Protein AF-A0A0S8HE09-F1 (afdb_monomer_lite)

Foldseek 3Di:
DWPAPPPDDDDDDDDDDDDDDDDDDDPDDDDDDDDDDDDPLLVLLVQLLVCQLVVVLVSNVVSLVCCVVSVVVDDPLSVVVSVVSVVLSCLQCPPCNVVLLDQAWDWDWDAFPNDTDIATEGEDPGQKIKDFDDQDPQATDMYIYHHSCLAVAQAQDDDDVSVVLVHGSNLSSSLRVQLSVQLVCLRVPDGSVVLCCCCPVVVQVNLLVSNLSSLVSSCVRHGNSSNLVSLVSLLSLCVVVDPSDSSVNSSLVVLLVVLVVCVVCVLQWVQFDFDPDQDPPPSSSVRSNVRSVRGDSSGGTVSSVVSSVDPDDPPPPDDDDDDDDDDYDDDDDDDDDDDDDDDDDDDD

Radius of gyration: 26.29 Å; chains: 1; bounding box: 75×85×54 Å

Structure (mmCIF, N/CA/C/O backbone):
data_AF-A0A0S8HE09-F1
#
_entry.id   AF-A0A0S8HE09-F1
#
loop_
_atom_site.group_PDB
_atom_site.id
_atom_site.type_symbol
_atom_site.label_atom_id
_atom_site.label_alt_id
_atom_site.label_comp_id
_atom_site.label_asym_id
_atom_site.label_entity_id
_atom_site.label_seq_id
_atom_site.pdbx_PDB_ins_code
_atom_site.Cartn_x
_atom_site.Cartn_y
_atom_site.Cartn_z
_atom_site.occupancy
_atom_site.B_iso_or_equiv
_atom_site.auth_seq_id
_atom_site.auth_comp_id
_atom_site.auth_asym_id
_atom_site.auth_atom_id
_atom_site.pdbx_PDB_model_num
ATOM 1 N N . MET A 1 1 ? 21.938 -1.066 -13.310 1.00 32.66 1 MET A N 1
ATOM 2 C CA . MET A 1 1 ? 21.090 0.079 -13.700 1.00 32.66 1 MET A CA 1
ATOM 3 C C . MET A 1 1 ? 20.092 0.286 -12.570 1.00 32.66 1 MET A C 1
ATOM 5 O O . MET A 1 1 ? 19.447 -0.683 -12.194 1.00 32.66 1 MET A O 1
ATOM 9 N N . LEU A 1 2 ? 20.100 1.459 -11.933 1.00 27.12 2 LEU A N 1
ATOM 10 C CA . LEU A 1 2 ? 19.349 1.756 -10.706 1.00 27.12 2 LEU A CA 1
ATOM 11 C C . LEU A 1 2 ? 18.002 2.380 -11.089 1.00 27.12 2 LEU A C 1
ATOM 13 O O . LEU A 1 2 ? 17.994 3.460 -11.676 1.00 27.12 2 LEU A O 1
ATOM 17 N N . VAL A 1 3 ? 16.886 1.721 -10.774 1.00 31.77 3 VAL A N 1
ATOM 18 C CA . VAL A 1 3 ? 15.565 2.367 -10.799 1.00 31.77 3 VAL A CA 1
ATOM 19 C C . VAL A 1 3 ? 15.441 3.098 -9.466 1.00 31.77 3 VAL A C 1
ATOM 21 O O . VAL A 1 3 ? 15.305 2.474 -8.418 1.00 31.77 3 VAL A O 1
ATOM 24 N N . SER A 1 4 ? 15.641 4.413 -9.492 1.00 31.39 4 SER A N 1
ATOM 25 C CA . SER A 1 4 ? 15.519 5.273 -8.317 1.00 31.39 4 SER A CA 1
ATOM 26 C C . SER A 1 4 ? 14.162 5.957 -8.372 1.00 31.39 4 SER A C 1
ATOM 28 O O . SER A 1 4 ? 13.881 6.646 -9.350 1.00 31.39 4 SER A O 1
ATOM 30 N N . LEU A 1 5 ? 13.354 5.818 -7.316 1.00 36.88 5 LEU A N 1
ATOM 31 C CA . LEU A 1 5 ? 12.128 6.598 -7.135 1.00 36.88 5 LEU A CA 1
ATOM 32 C C . LEU A 1 5 ? 12.483 8.099 -7.120 1.00 36.88 5 LEU A C 1
ATOM 34 O O . LEU A 1 5 ? 12.910 8.648 -6.100 1.00 36.88 5 LEU A O 1
ATOM 38 N N . CYS A 1 6 ? 12.339 8.779 -8.256 1.00 29.58 6 CYS A N 1
ATOM 39 C CA . CYS A 1 6 ? 12.429 10.232 -8.338 1.00 29.58 6 CYS A CA 1
ATOM 40 C C . CYS A 1 6 ? 11.061 10.826 -7.991 1.00 29.58 6 CYS A C 1
ATOM 42 O O . CYS A 1 6 ? 10.284 11.179 -8.873 1.00 29.58 6 CYS A O 1
ATOM 44 N N . ILE A 1 7 ? 10.761 10.947 -6.695 1.00 36.91 7 ILE A N 1
ATOM 45 C CA . ILE A 1 7 ? 9.622 11.753 -6.237 1.00 36.91 7 ILE A CA 1
ATOM 46 C C . ILE A 1 7 ? 10.002 13.225 -6.443 1.00 36.91 7 ILE A C 1
ATOM 48 O O . ILE A 1 7 ? 10.687 13.822 -5.613 1.00 36.91 7 ILE A O 1
ATOM 52 N N . ALA A 1 8 ? 9.618 13.798 -7.584 1.00 30.34 8 ALA A N 1
ATOM 53 C CA . ALA A 1 8 ? 9.721 15.234 -7.815 1.00 30.34 8 ALA A CA 1
ATOM 54 C C . ALA A 1 8 ? 8.779 15.981 -6.853 1.00 30.34 8 ALA A C 1
ATOM 56 O O . ALA A 1 8 ? 7.675 15.519 -6.563 1.00 30.34 8 ALA A O 1
ATOM 57 N N . ALA A 1 9 ? 9.232 17.125 -6.337 1.00 30.92 9 ALA A N 1
ATOM 58 C CA . ALA A 1 9 ? 8.443 17.989 -5.466 1.00 30.92 9 ALA A CA 1
ATOM 59 C C . ALA A 1 9 ? 7.108 18.370 -6.138 1.00 30.92 9 ALA A C 1
ATOM 61 O O . ALA A 1 9 ? 7.091 18.822 -7.282 1.00 30.92 9 ALA A O 1
ATOM 62 N N . LEU A 1 10 ? 6.002 18.162 -5.420 1.00 34.00 10 LEU A N 1
ATOM 63 C CA . LEU A 1 10 ? 4.636 18.396 -5.897 1.00 34.00 10 LEU A CA 1
ATOM 64 C C . LEU A 1 10 ? 4.390 19.894 -6.178 1.00 34.00 10 LEU A C 1
ATOM 66 O O . LEU A 1 10 ? 4.703 20.715 -5.309 1.00 34.00 10 LEU A O 1
ATOM 70 N N . PRO A 1 11 ? 3.799 20.276 -7.327 1.00 32.31 11 PRO A N 1
ATOM 71 C CA . PRO A 1 11 ? 3.354 21.645 -7.560 1.00 32.31 11 PRO A CA 1
ATOM 72 C C . PRO A 1 11 ? 2.132 22.000 -6.697 1.00 32.31 11 PRO A C 1
ATOM 74 O O . PRO A 1 11 ? 1.256 21.181 -6.421 1.00 32.31 11 PRO A O 1
ATOM 77 N N . ILE A 1 12 ? 2.094 23.260 -6.263 1.00 33.16 12 ILE A N 1
ATOM 78 C CA . ILE A 1 12 ? 1.035 23.867 -5.452 1.00 33.16 12 ILE A CA 1
ATOM 79 C C . ILE A 1 12 ? -0.185 24.108 -6.348 1.00 33.16 12 ILE A C 1
ATOM 81 O O . ILE A 1 12 ? -0.096 24.893 -7.290 1.00 33.16 12 ILE A O 1
ATOM 85 N N . TRP A 1 13 ? -1.321 23.472 -6.051 1.00 35.78 13 TRP A N 1
ATOM 86 C CA . TRP A 1 13 ? -2.586 23.772 -6.725 1.00 35.78 13 TRP A CA 1
ATOM 87 C C . TRP A 1 13 ? -3.404 24.830 -5.987 1.00 35.78 13 TRP A C 1
ATOM 89 O O . TRP A 1 13 ? -3.470 24.862 -4.756 1.00 35.78 13 TRP A O 1
ATOM 99 N N . GLY A 1 14 ? -3.972 25.714 -6.809 1.00 33.38 14 GLY A N 1
ATOM 100 C CA . GLY A 1 14 ? -4.661 26.943 -6.461 1.00 33.38 14 GLY A CA 1
ATOM 101 C C . GLY A 1 14 ? -6.110 26.787 -6.001 1.00 33.38 14 GLY A C 1
ATOM 102 O O . GLY A 1 14 ? -6.659 25.702 -5.843 1.00 33.38 14 GLY A O 1
ATOM 103 N N . GLN A 1 15 ? -6.669 27.963 -5.745 1.00 33.25 15 GLN A N 1
ATOM 104 C CA . GLN A 1 15 ? -7.871 28.288 -4.989 1.00 33.25 15 GLN A CA 1
ATOM 105 C C . GLN A 1 15 ? -9.160 27.638 -5.513 1.00 33.25 15 GLN A C 1
ATOM 107 O O . GLN A 1 15 ? -9.477 27.701 -6.699 1.00 33.25 15 GLN A O 1
ATOM 112 N N . THR A 1 16 ? -9.958 27.107 -4.588 1.00 33.50 16 THR A N 1
ATOM 113 C CA . THR A 1 16 ? -11.381 26.805 -4.782 1.00 33.50 16 THR A CA 1
ATOM 114 C C . THR A 1 16 ? -12.167 28.106 -5.001 1.00 33.50 16 THR A C 1
ATOM 116 O O . THR A 1 16 ? -11.957 29.060 -4.245 1.00 33.50 16 THR A O 1
ATOM 119 N N . PRO A 1 17 ? -13.107 28.182 -5.961 1.00 37.06 17 PRO A N 1
ATOM 120 C CA . PRO A 1 17 ? -13.998 29.330 -6.066 1.00 37.06 17 PRO A CA 1
ATOM 121 C C . PRO A 1 17 ? -14.986 29.338 -4.893 1.00 37.06 17 PRO A C 1
ATOM 123 O O . PRO A 1 17 ? -15.660 28.347 -4.606 1.00 37.06 17 PRO A O 1
ATOM 126 N N . ALA A 1 18 ? -15.068 30.478 -4.208 1.00 35.09 18 ALA A N 1
ATOM 127 C CA . ALA A 1 18 ? -16.066 30.735 -3.182 1.00 35.09 18 ALA A CA 1
ATOM 128 C C . ALA A 1 18 ? -17.445 30.929 -3.836 1.00 35.09 18 ALA A C 1
ATOM 130 O O . ALA A 1 18 ? -17.667 31.890 -4.569 1.00 35.09 18 ALA A O 1
ATOM 131 N N . SER A 1 19 ? -18.379 30.022 -3.551 1.00 36.12 19 SER A N 1
ATOM 132 C CA . SER A 1 19 ? -19.796 30.189 -3.878 1.00 36.12 19 SER A CA 1
ATOM 133 C C . SER A 1 19 ? -20.459 31.074 -2.819 1.00 36.12 19 SER A C 1
ATOM 135 O O . SER A 1 19 ? -20.729 30.622 -1.706 1.00 36.12 19 SER A O 1
ATOM 137 N N . ALA A 1 20 ? -20.730 32.335 -3.162 1.00 39.44 20 ALA A N 1
ATOM 138 C CA . ALA A 1 20 ? -21.546 33.240 -2.358 1.00 39.44 20 ALA A CA 1
ATOM 139 C C . ALA A 1 20 ? -23.038 32.930 -2.576 1.00 39.44 20 ALA A C 1
ATOM 141 O O . ALA A 1 20 ? -23.634 33.361 -3.559 1.00 39.44 20 ALA A O 1
ATOM 142 N N . GLY A 1 21 ? -23.632 32.161 -1.662 1.00 38.16 21 GLY A N 1
ATOM 143 C CA . GLY A 1 21 ? -25.077 31.937 -1.594 1.00 38.16 21 GLY A CA 1
ATOM 144 C C . GLY A 1 21 ? -25.715 32.805 -0.510 1.00 38.16 21 GLY A C 1
ATOM 145 O O . GLY A 1 21 ? -25.463 32.609 0.677 1.00 38.16 21 GLY A O 1
ATOM 146 N N . THR A 1 22 ? -26.547 33.761 -0.912 1.00 45.69 22 THR A N 1
ATOM 147 C CA . THR A 1 22 ? -27.419 34.566 -0.046 1.00 45.69 22 THR A CA 1
ATOM 148 C C . THR A 1 22 ? -28.633 33.738 0.391 1.00 45.69 22 THR A C 1
ATOM 150 O O . THR A 1 22 ? -29.599 33.586 -0.352 1.00 45.69 22 THR A O 1
ATOM 153 N N . GLY A 1 23 ? -28.582 33.177 1.603 1.00 40.75 23 GLY A N 1
ATOM 154 C CA . GLY A 1 23 ? -29.680 32.416 2.211 1.00 40.75 23 GLY A CA 1
ATOM 155 C C . GLY A 1 23 ? -30.594 33.274 3.094 1.00 40.75 23 GLY A C 1
ATOM 156 O O . GLY A 1 23 ? -30.119 34.001 3.965 1.00 40.75 23 GLY A O 1
ATOM 157 N N . GLN A 1 24 ? -31.906 33.165 2.865 1.00 40.97 24 GLN A N 1
ATOM 158 C CA . GLN A 1 24 ? -32.995 33.709 3.690 1.00 40.97 24 GLN A CA 1
ATOM 159 C C . GLN A 1 24 ? -32.970 33.188 5.146 1.00 40.97 24 GLN A C 1
ATOM 161 O O . GLN A 1 24 ? -32.474 32.088 5.396 1.00 40.97 24 GLN A O 1
ATOM 166 N N . PRO A 1 25 ? -33.560 33.926 6.109 1.00 47.38 25 PRO A N 1
ATOM 167 C CA . PRO A 1 25 ? -33.649 33.491 7.500 1.00 47.38 25 PRO A CA 1
ATOM 168 C C . PRO A 1 25 ? -34.614 32.304 7.642 1.00 47.38 25 PRO A C 1
ATOM 170 O O . PRO A 1 25 ? -35.821 32.430 7.439 1.00 47.38 25 PRO A O 1
ATOM 173 N N . VAL A 1 26 ? -34.065 31.142 7.999 1.00 50.88 26 VAL A N 1
ATOM 174 C CA . VAL A 1 26 ? -34.818 29.924 8.324 1.00 50.88 26 VAL A CA 1
ATOM 175 C C . VAL A 1 26 ? -35.374 30.053 9.746 1.00 50.88 26 VAL A C 1
ATOM 177 O O . VAL A 1 26 ? -34.651 30.424 10.671 1.00 50.88 26 VAL A O 1
ATOM 180 N N . GLY A 1 27 ? -36.672 29.776 9.901 1.00 52.69 27 GLY A N 1
ATOM 181 C CA . GLY A 1 27 ? -37.392 29.816 11.174 1.00 52.69 27 GLY A CA 1
ATOM 182 C C . GLY A 1 27 ? -36.783 28.919 12.257 1.00 52.69 27 GLY A C 1
ATOM 183 O O . GLY A 1 27 ? -36.060 27.968 11.968 1.00 52.69 27 GLY A O 1
ATOM 184 N N . ALA A 1 28 ? -37.084 29.256 13.513 1.00 48.72 28 ALA A N 1
ATOM 185 C CA . ALA A 1 28 ? -36.535 28.644 14.720 1.00 48.72 28 ALA A CA 1
ATOM 186 C C . ALA A 1 28 ? -36.557 27.104 14.668 1.00 48.72 28 ALA A C 1
ATOM 188 O O . ALA A 1 28 ? -37.611 26.475 14.760 1.00 48.72 28 ALA A O 1
ATOM 189 N N . ALA A 1 29 ? -35.370 26.513 14.527 1.00 54.56 29 ALA A N 1
ATOM 190 C CA . ALA A 1 29 ? -35.175 25.075 14.529 1.00 54.56 29 ALA A CA 1
ATOM 191 C C . ALA A 1 29 ? -35.474 24.506 15.921 1.00 54.56 29 ALA A C 1
ATOM 193 O O . ALA A 1 29 ? -34.865 24.899 16.919 1.00 54.56 29 ALA A O 1
ATOM 194 N N . THR A 1 30 ? -36.408 23.560 15.981 1.00 51.25 30 THR A N 1
ATOM 195 C CA . THR A 1 30 ? -36.634 22.706 17.146 1.00 51.25 30 THR A CA 1
ATOM 196 C C . THR A 1 30 ? -35.321 22.010 17.502 1.00 51.25 30 THR A C 1
ATOM 198 O O . THR A 1 30 ? -34.703 21.382 16.642 1.00 51.25 30 THR A O 1
ATOM 201 N N . GLN A 1 31 ? -34.875 22.146 18.754 1.00 53.12 31 GLN A N 1
ATOM 202 C CA . GLN A 1 31 ? -33.658 21.498 19.239 1.00 53.12 31 GLN A CA 1
ATOM 203 C C . GLN A 1 31 ? -33.766 19.981 19.001 1.00 53.12 31 GLN A C 1
ATOM 205 O O . GLN A 1 31 ? -34.708 19.364 19.506 1.00 53.12 31 GLN A O 1
ATOM 210 N N . PRO A 1 32 ? -32.853 19.368 18.226 1.00 58.28 32 PRO A N 1
ATOM 211 C CA . PRO A 1 32 ? -32.880 17.930 18.016 1.00 58.28 32 PRO A CA 1
ATOM 212 C C . PRO A 1 32 ? -32.667 17.219 19.355 1.00 58.28 32 PRO A C 1
ATOM 214 O O . PRO A 1 32 ? -31.796 17.601 20.140 1.00 58.28 32 PRO A O 1
ATOM 217 N N . ALA A 1 33 ? -33.480 16.194 19.614 1.00 66.94 33 ALA A N 1
ATOM 218 C CA . ALA A 1 33 ? -33.337 15.337 20.784 1.00 66.94 33 ALA A CA 1
ATOM 219 C C . ALA A 1 33 ? -31.903 14.787 20.863 1.00 66.94 33 ALA A C 1
ATOM 221 O O . ALA A 1 33 ? -31.323 14.388 19.850 1.00 66.94 33 ALA A O 1
ATOM 222 N N . SER A 1 34 ? -31.326 14.781 22.065 1.00 70.19 34 SER A N 1
ATOM 223 C CA . SER A 1 34 ? -29.980 14.266 22.305 1.00 70.19 34 SER A CA 1
ATOM 224 C C . SER A 1 34 ? -29.877 12.810 21.851 1.00 70.19 34 SER A C 1
ATOM 226 O O . SER A 1 34 ? -30.672 11.960 22.252 1.00 70.19 34 SER A O 1
ATOM 228 N N . ALA A 1 35 ? -28.890 12.519 21.001 1.00 70.06 35 ALA A N 1
ATOM 229 C CA . ALA A 1 35 ? -28.638 11.160 20.543 1.00 70.06 35 ALA A CA 1
ATOM 230 C C . ALA A 1 35 ? -28.369 10.231 21.748 1.00 70.06 35 ALA A C 1
ATOM 232 O O . ALA A 1 35 ? -27.690 10.644 22.695 1.00 70.06 35 ALA A O 1
ATOM 233 N N . PRO A 1 36 ? -28.883 8.987 21.735 1.00 76.38 36 PRO A N 1
ATOM 234 C CA . PRO A 1 36 ? -28.653 8.040 22.817 1.00 76.38 36 PRO A CA 1
ATOM 235 C C . PRO A 1 36 ? -27.156 7.766 22.997 1.00 76.38 36 PRO A C 1
ATOM 237 O O . PRO A 1 36 ? -26.401 7.664 22.026 1.00 76.38 36 PRO A O 1
ATOM 240 N N . ALA A 1 37 ? -26.724 7.640 24.253 1.00 82.25 37 ALA A N 1
ATOM 241 C CA . ALA A 1 37 ? -25.334 7.353 24.581 1.00 82.25 37 ALA A CA 1
ATOM 242 C C . ALA A 1 37 ? -24.908 5.984 24.022 1.00 82.25 37 ALA A C 1
ATOM 244 O O . ALA A 1 37 ? -25.625 4.992 24.160 1.00 82.25 37 ALA A O 1
ATOM 245 N N . LEU A 1 38 ? -23.721 5.927 23.411 1.00 86.19 38 LEU A N 1
ATOM 246 C CA . LEU A 1 38 ? -23.150 4.678 22.907 1.00 86.19 38 LEU A CA 1
ATOM 247 C C . LEU A 1 38 ? -22.815 3.732 24.063 1.00 86.19 38 LEU A C 1
ATOM 249 O O . LEU A 1 38 ? -22.182 4.139 25.040 1.00 86.19 38 LEU A O 1
ATOM 253 N N . THR A 1 39 ? -23.156 2.456 23.900 1.00 90.75 39 THR A N 1
ATOM 254 C CA . THR A 1 39 ? -22.739 1.377 24.806 1.00 90.75 39 THR A CA 1
ATOM 255 C C . THR A 1 39 ? -21.215 1.228 24.829 1.00 90.75 39 THR A C 1
ATOM 257 O O . THR A 1 39 ? -20.522 1.584 23.873 1.00 90.75 39 THR A O 1
ATOM 260 N N . GLU A 1 40 ? -20.670 0.643 25.898 1.00 93.31 40 GLU A N 1
ATOM 261 C CA . GLU A 1 40 ? -19.230 0.375 26.015 1.00 93.31 40 GLU A CA 1
ATOM 262 C C . GLU A 1 40 ? -18.694 -0.454 24.832 1.00 93.31 40 GLU A C 1
ATOM 264 O O . GLU A 1 40 ? -17.649 -0.133 24.263 1.00 93.31 40 GLU A O 1
ATOM 269 N N . ALA A 1 41 ? -19.443 -1.474 24.401 1.00 91.75 41 ALA A N 1
ATOM 270 C CA . ALA A 1 41 ? -19.078 -2.317 23.266 1.00 91.75 41 ALA A CA 1
ATOM 271 C C . ALA A 1 41 ? -19.025 -1.533 21.942 1.00 91.75 41 ALA A C 1
ATOM 273 O O . ALA A 1 41 ? -18.081 -1.708 21.170 1.00 91.75 41 ALA A O 1
ATOM 274 N N . GLN A 1 42 ? -19.982 -0.626 21.702 1.00 88.94 42 GLN A N 1
ATOM 275 C CA . GLN A 1 42 ? -19.971 0.269 20.536 1.00 88.94 42 GLN A CA 1
ATOM 276 C C . GLN A 1 42 ? -18.773 1.224 20.567 1.00 88.94 42 GLN A C 1
ATOM 278 O O . GLN A 1 42 ? -18.108 1.421 19.551 1.00 88.94 42 GLN A O 1
ATOM 283 N N . GLN A 1 43 ? -18.455 1.791 21.732 1.00 90.88 43 GLN A N 1
ATOM 284 C CA . GLN A 1 43 ? -17.294 2.669 21.876 1.00 90.88 43 GLN A CA 1
ATOM 285 C C . GLN A 1 43 ? -15.981 1.919 21.617 1.00 90.88 43 GLN A C 1
ATOM 287 O O . GLN A 1 43 ? -15.100 2.444 20.935 1.00 90.88 43 GLN A O 1
ATOM 292 N N . TYR A 1 44 ? -15.847 0.696 22.136 1.00 94.56 44 TYR A N 1
ATOM 293 C CA . TYR A 1 44 ? -14.675 -0.151 21.921 1.00 94.56 44 TYR A CA 1
ATOM 294 C C . TYR A 1 44 ? -14.521 -0.563 20.445 1.00 94.56 44 TYR A C 1
ATOM 296 O O . TYR A 1 44 ? -13.427 -0.439 19.888 1.00 94.56 44 TYR A O 1
ATOM 304 N N . HIS A 1 45 ? -15.606 -0.986 19.785 1.00 93.25 45 HIS A N 1
ATOM 305 C CA . HIS A 1 45 ? -15.606 -1.286 18.346 1.00 93.25 45 HIS A CA 1
ATOM 306 C C . HIS A 1 45 ? -15.164 -0.063 17.527 1.00 93.25 45 HIS A C 1
ATOM 308 O O . HIS A 1 45 ? -14.210 -0.162 16.754 1.00 93.25 45 HIS A O 1
ATOM 314 N N . GLY A 1 46 ? -15.736 1.116 17.797 1.00 90.00 46 GLY A N 1
ATOM 315 C CA . GLY A 1 46 ? -15.350 2.360 17.128 1.00 90.00 46 GLY A CA 1
ATOM 316 C C . GLY A 1 46 ? -13.890 2.768 17.369 1.00 90.00 46 GLY A C 1
ATOM 317 O O . GLY A 1 46 ? -13.252 3.325 16.476 1.00 90.00 46 GLY A O 1
ATOM 318 N N . LYS A 1 47 ? -13.317 2.473 18.547 1.00 94.06 47 LYS A N 1
ATOM 319 C CA . LYS A 1 47 ? -11.876 2.663 18.808 1.00 94.06 47 LYS A CA 1
ATOM 320 C C . LYS A 1 47 ? -11.022 1.749 17.927 1.00 94.06 47 LYS A C 1
ATOM 322 O O . LYS A 1 47 ? -10.077 2.237 17.315 1.00 94.06 47 LYS A O 1
ATOM 327 N N . CYS A 1 48 ? -11.376 0.467 17.809 1.00 94.50 48 CYS A N 1
ATOM 328 C CA . CYS A 1 48 ? -10.656 -0.478 16.949 1.00 94.50 48 CYS A CA 1
ATOM 329 C C . CYS A 1 48 ? -10.691 -0.048 15.478 1.00 94.50 48 CYS A C 1
ATOM 331 O O . CYS A 1 48 ? -9.648 -0.008 14.827 1.00 94.50 48 CYS A O 1
ATOM 333 N N . ALA A 1 49 ? -11.874 0.311 14.971 1.00 91.44 49 ALA A N 1
ATOM 334 C CA . ALA A 1 49 ? -12.048 0.755 13.591 1.00 91.44 49 ALA A CA 1
ATOM 335 C C . ALA A 1 49 ? -11.213 2.011 13.293 1.00 91.44 49 ALA A C 1
ATOM 337 O O . ALA A 1 49 ? -10.456 2.029 12.323 1.00 91.44 49 ALA A O 1
ATOM 338 N N . ARG A 1 50 ? -11.263 3.028 14.168 1.00 90.75 50 ARG A N 1
ATOM 339 C CA . ARG A 1 50 ? -10.438 4.240 14.020 1.00 90.75 50 ARG A CA 1
ATOM 340 C C . ARG A 1 50 ? -8.944 3.938 14.071 1.00 90.75 50 ARG A C 1
ATOM 342 O O . ARG A 1 50 ? -8.217 4.391 13.196 1.00 90.75 50 ARG A O 1
ATOM 349 N N . ALA A 1 51 ? -8.481 3.149 15.042 1.00 93.31 51 ALA A N 1
ATOM 350 C CA . ALA A 1 51 ? -7.068 2.784 15.141 1.00 93.31 51 ALA A CA 1
ATOM 351 C C . ALA A 1 51 ? -6.573 2.061 13.875 1.00 93.31 51 ALA A C 1
ATOM 353 O O . ALA A 1 51 ? -5.467 2.325 13.407 1.00 93.31 51 ALA A O 1
ATOM 354 N N . PHE A 1 52 ? -7.405 1.199 13.283 1.00 92.44 52 PHE A N 1
ATOM 355 C CA . PHE A 1 52 ? -7.106 0.526 12.022 1.00 92.44 52 PHE A CA 1
ATOM 356 C C . PHE A 1 52 ? -7.062 1.486 10.820 1.00 92.44 52 PHE A C 1
ATOM 358 O O . PHE A 1 52 ? -6.093 1.465 10.060 1.00 92.44 52 PHE A O 1
ATOM 365 N N . LEU A 1 53 ? -8.064 2.358 10.663 1.00 89.38 53 LEU A N 1
ATOM 366 C CA . LEU A 1 53 ? -8.127 3.332 9.564 1.00 89.38 53 LEU A CA 1
ATOM 367 C C . LEU A 1 53 ? -7.021 4.398 9.643 1.00 89.38 53 LEU A C 1
ATOM 369 O O . LEU A 1 53 ? -6.535 4.853 8.604 1.00 89.38 53 LEU A O 1
ATOM 373 N N . ASP A 1 54 ? -6.597 4.757 10.857 1.00 89.56 54 ASP A N 1
ATOM 374 C CA . ASP A 1 54 ? -5.531 5.728 11.121 1.00 89.56 54 ASP A CA 1
ATOM 375 C C . ASP A 1 54 ? -4.118 5.124 11.069 1.00 89.56 54 ASP A C 1
ATOM 377 O O . ASP A 1 54 ? -3.137 5.868 11.147 1.00 89.56 54 ASP A O 1
ATOM 381 N N . GLY A 1 55 ? -3.996 3.796 10.966 1.00 90.69 55 GLY A N 1
ATOM 382 C CA . GLY A 1 55 ? -2.708 3.098 10.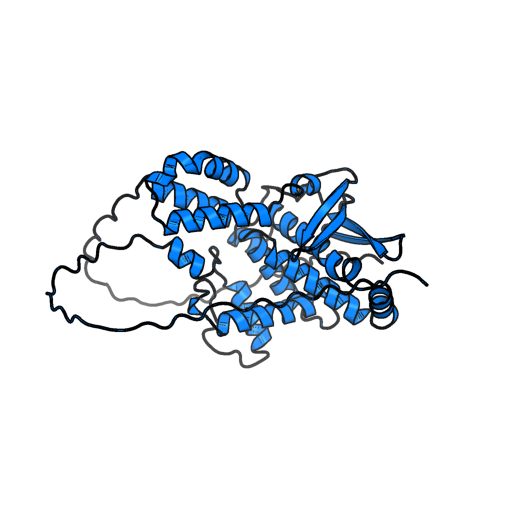994 1.00 90.69 55 GLY A CA 1
ATOM 383 C C . GLY A 1 55 ? -2.017 3.112 12.365 1.00 90.69 55 GLY A C 1
ATOM 384 O O . GLY A 1 55 ? -0.790 3.053 12.449 1.00 90.69 55 GLY A O 1
ATOM 385 N N . LYS A 1 56 ? -2.774 3.196 13.465 1.00 93.12 56 LYS A N 1
ATOM 386 C CA . LYS A 1 56 ? -2.252 3.171 14.843 1.00 93.12 56 LYS A CA 1
ATOM 387 C C . LYS A 1 56 ? -2.023 1.731 15.308 1.00 93.12 56 LYS A C 1
ATOM 389 O O . LYS A 1 56 ? -2.733 1.212 16.164 1.00 93.12 56 LYS A O 1
ATOM 394 N N . TRP A 1 57 ? -1.024 1.066 14.729 1.00 93.44 57 TRP A N 1
ATOM 395 C CA . TRP A 1 57 ? -0.814 -0.384 14.880 1.00 93.44 57 TRP A CA 1
ATOM 396 C C . TRP A 1 57 ? -0.602 -0.859 16.313 1.00 93.44 57 TRP A C 1
ATOM 398 O O . TRP A 1 57 ? -1.087 -1.928 16.674 1.00 93.44 57 TRP A O 1
ATOM 408 N N . GLN A 1 58 ? 0.115 -0.082 17.127 1.00 93.38 58 GLN A N 1
ATOM 409 C CA . GLN A 1 58 ? 0.354 -0.444 18.523 1.00 93.38 58 GLN A CA 1
ATOM 410 C C . GLN A 1 58 ? -0.943 -0.391 19.342 1.00 93.38 58 GLN A C 1
ATOM 412 O O . GLN A 1 58 ? -1.283 -1.370 20.002 1.00 93.38 58 GLN A O 1
ATOM 417 N N . GLU A 1 59 ? -1.693 0.709 19.227 1.00 96.06 59 GLU A N 1
ATOM 418 C CA . GLU A 1 59 ? -3.006 0.869 19.864 1.00 96.06 59 GLU A CA 1
ATOM 419 C C . GLU A 1 59 ? -3.974 -0.225 19.395 1.00 96.06 59 GLU A C 1
ATOM 421 O O . GLU A 1 59 ? -4.627 -0.872 20.208 1.00 96.06 59 GLU A O 1
ATOM 426 N N . LEU A 1 60 ? -4.020 -0.501 18.088 1.00 96.19 60 LEU A N 1
ATOM 427 C CA . LEU A 1 60 ? -4.867 -1.555 17.537 1.00 96.19 60 LEU A CA 1
ATOM 428 C C . LEU A 1 60 ? -4.508 -2.936 18.102 1.00 96.19 60 LEU A C 1
ATOM 430 O O . LEU A 1 60 ? -5.401 -3.704 18.451 1.00 96.19 60 LEU A O 1
ATOM 434 N N . ALA A 1 61 ? -3.219 -3.266 18.208 1.00 95.56 61 ALA A N 1
ATOM 435 C CA . ALA A 1 61 ? -2.775 -4.542 18.765 1.00 95.56 61 ALA A CA 1
ATOM 436 C C . ALA A 1 61 ? -3.134 -4.683 20.255 1.00 95.56 61 ALA A C 1
ATOM 438 O O . ALA A 1 61 ? -3.485 -5.773 20.707 1.00 95.56 61 ALA A O 1
ATOM 439 N N . GLU A 1 62 ? -3.062 -3.597 21.026 1.00 96.75 62 GLU A N 1
ATOM 440 C CA . GLU A 1 62 ? -3.536 -3.548 22.412 1.00 96.75 62 GLU A CA 1
ATOM 441 C C . GLU A 1 62 ? -5.044 -3.769 22.491 1.00 96.75 62 GLU A C 1
ATOM 443 O O . GLU A 1 62 ? -5.477 -4.704 23.165 1.00 96.75 62 GLU A O 1
ATOM 448 N N . LEU A 1 63 ? -5.822 -3.009 21.716 1.00 97.06 63 LEU A N 1
ATOM 449 C CA . LEU A 1 63 ? -7.271 -3.155 21.651 1.00 97.06 63 LEU A CA 1
ATOM 450 C C . LEU A 1 63 ? -7.658 -4.593 21.298 1.00 97.06 63 LEU A C 1
ATOM 452 O O . LEU A 1 63 ? -8.386 -5.223 22.058 1.00 97.06 63 LEU A O 1
ATOM 456 N N . LEU A 1 64 ? -7.131 -5.161 20.208 1.00 96.00 64 LEU A N 1
ATOM 457 C CA . LEU A 1 64 ? -7.503 -6.499 19.732 1.00 96.00 64 LEU A CA 1
ATOM 458 C C . LEU A 1 64 ? -7.197 -7.628 20.732 1.00 96.00 64 LEU A C 1
ATOM 460 O O . LEU A 1 64 ? -7.877 -8.658 20.689 1.00 96.00 64 LEU A O 1
ATOM 464 N N . ARG A 1 65 ? -6.228 -7.456 21.644 1.00 95.94 65 ARG A N 1
ATOM 465 C CA . ARG A 1 65 ? -5.977 -8.417 22.736 1.00 95.94 65 ARG A CA 1
ATOM 466 C C . ARG A 1 65 ? -7.116 -8.446 23.756 1.00 95.94 65 ARG A C 1
ATOM 468 O O . ARG A 1 65 ? -7.462 -9.521 24.239 1.00 95.94 65 ARG A O 1
ATOM 475 N N . ASP A 1 66 ? -7.750 -7.305 24.006 1.00 94.69 66 ASP A N 1
ATOM 476 C CA . ASP A 1 66 ? -8.848 -7.164 24.969 1.00 94.69 66 ASP A CA 1
ATOM 477 C C . ASP A 1 66 ? -10.235 -7.493 24.388 1.00 94.69 66 ASP A C 1
ATOM 479 O O . ASP A 1 66 ? -11.235 -7.470 25.110 1.00 94.69 66 ASP A O 1
ATOM 483 N N . ARG A 1 67 ? -10.323 -7.887 23.107 1.00 93.19 67 ARG A N 1
ATOM 484 C CA . ARG A 1 67 ? -11.603 -8.110 22.399 1.00 93.19 67 ARG A CA 1
ATOM 485 C C . ARG A 1 67 ? -12.568 -9.053 23.116 1.00 93.19 67 ARG A C 1
ATOM 487 O O . ARG A 1 67 ? -13.779 -8.872 23.036 1.00 93.19 67 ARG A O 1
ATOM 494 N N . GLY A 1 68 ? -12.041 -10.053 23.827 1.00 92.50 68 GLY A N 1
ATOM 495 C CA . GLY A 1 68 ? -12.848 -11.042 24.544 1.00 92.50 68 GLY A CA 1
ATOM 496 C C . GLY A 1 68 ? -13.704 -10.429 25.654 1.00 92.50 68 GLY A C 1
ATOM 497 O O . GLY A 1 68 ? -14.808 -10.909 25.891 1.00 92.50 68 GLY A O 1
ATOM 498 N N . ARG A 1 69 ? -13.240 -9.338 26.280 1.00 94.50 69 ARG A N 1
ATOM 499 C CA . ARG A 1 69 ? -13.959 -8.644 27.362 1.00 94.50 69 ARG A CA 1
ATOM 500 C C . ARG A 1 69 ? -15.204 -7.916 26.864 1.00 94.50 69 ARG A C 1
ATOM 502 O O . ARG A 1 69 ? -16.187 -7.826 27.586 1.00 94.50 69 ARG A O 1
ATOM 509 N N . HIS A 1 70 ? -15.176 -7.446 25.619 1.00 94.69 70 HIS A N 1
ATOM 510 C CA . HIS A 1 70 ? -16.259 -6.656 25.030 1.00 94.69 70 HIS A CA 1
ATOM 511 C C . HIS A 1 70 ? -17.170 -7.478 24.104 1.00 94.69 70 HIS A C 1
ATOM 513 O O . HIS A 1 70 ? -18.249 -7.017 23.738 1.00 94.69 70 HIS A O 1
ATOM 519 N N . ALA A 1 71 ? -16.778 -8.709 23.748 1.00 92.19 71 ALA A N 1
ATOM 520 C CA . ALA A 1 71 ? -17.475 -9.540 22.764 1.00 92.19 71 ALA A CA 1
ATOM 521 C C . ALA A 1 71 ? -18.938 -9.859 23.123 1.00 92.19 71 ALA A C 1
ATOM 523 O O . ALA A 1 71 ? -19.756 -10.026 22.219 1.00 92.19 71 ALA A O 1
ATOM 524 N N . GLY A 1 72 ? -19.272 -9.945 24.417 1.00 92.62 72 GLY A N 1
ATOM 525 C CA . GLY A 1 72 ? -20.636 -10.225 24.881 1.00 92.62 72 GLY A CA 1
ATOM 526 C C . GLY A 1 72 ? -21.628 -9.084 24.627 1.00 92.62 72 GLY A C 1
ATOM 527 O O . GLY A 1 72 ? -22.815 -9.347 24.469 1.00 92.62 72 GLY A O 1
ATOM 528 N N . GLY A 1 73 ? -21.146 -7.839 24.547 1.00 93.06 73 GLY A N 1
ATOM 529 C CA . GLY A 1 73 ? -21.972 -6.653 24.289 1.00 93.06 73 GLY A CA 1
ATOM 530 C C . GLY A 1 73 ? -22.030 -6.230 22.818 1.00 93.06 73 GLY A C 1
ATOM 531 O O . GLY A 1 73 ? -22.646 -5.216 22.508 1.00 93.06 73 GLY A O 1
ATOM 532 N N . MET A 1 74 ? -21.367 -6.962 21.919 1.00 93.69 74 MET A N 1
ATOM 533 C CA . MET A 1 74 ? -21.299 -6.626 20.495 1.00 93.69 74 MET A CA 1
ATOM 534 C C . MET A 1 74 ? -22.403 -7.295 19.682 1.00 93.69 74 MET A C 1
ATOM 536 O O . MET A 1 74 ? -22.757 -8.454 19.915 1.00 93.69 74 MET A O 1
ATOM 540 N N . THR A 1 75 ? -22.859 -6.611 18.634 1.00 91.94 75 THR A N 1
ATOM 541 C CA . THR A 1 75 ? -23.723 -7.225 17.618 1.00 91.94 75 THR A CA 1
ATOM 542 C C . THR A 1 75 ? -22.943 -8.246 16.766 1.00 91.94 75 THR A C 1
ATOM 544 O O . THR A 1 75 ? -21.703 -8.259 16.763 1.00 91.94 75 THR A O 1
ATOM 547 N N . PRO A 1 76 ? -23.623 -9.147 16.030 1.00 91.44 76 PRO A N 1
ATOM 548 C CA . PRO A 1 76 ? -22.969 -10.021 15.053 1.00 91.44 76 PRO A CA 1
ATOM 549 C C . PRO A 1 76 ? -22.103 -9.264 14.031 1.00 91.44 76 PRO A C 1
ATOM 551 O O . PRO A 1 76 ? -20.978 -9.683 13.765 1.00 91.44 76 PRO A O 1
ATOM 554 N N . GLU A 1 77 ? -22.581 -8.126 13.531 1.00 86.75 77 GLU A N 1
ATOM 555 C CA . GLU A 1 77 ? -21.907 -7.298 12.523 1.00 86.75 77 GLU A CA 1
ATOM 556 C C . GLU A 1 77 ? -20.614 -6.692 13.078 1.00 86.75 77 GLU A C 1
ATOM 558 O O . GLU A 1 77 ? -19.560 -6.796 12.452 1.00 86.75 77 GLU A O 1
ATOM 563 N N . GLN A 1 78 ? -20.654 -6.151 14.300 1.00 88.00 78 GLN A N 1
ATOM 564 C CA . GLN A 1 78 ? -19.467 -5.612 14.972 1.00 88.00 78 GLN A CA 1
ATOM 565 C C . GLN A 1 78 ? -18.395 -6.687 15.186 1.00 88.00 78 GLN A C 1
ATOM 567 O O . GLN A 1 78 ? -17.203 -6.442 14.986 1.00 88.00 78 GLN A O 1
ATOM 572 N N . ARG A 1 79 ? -18.801 -7.909 15.560 1.00 92.44 79 ARG A N 1
ATOM 573 C CA . ARG A 1 79 ? -17.873 -9.043 15.715 1.00 92.44 79 ARG A CA 1
ATOM 574 C C . ARG A 1 79 ? -17.270 -9.475 14.380 1.00 92.44 79 ARG A C 1
ATOM 576 O O . ARG A 1 79 ? -16.081 -9.809 14.328 1.00 92.44 79 ARG A O 1
ATOM 583 N N . GLN A 1 80 ? -18.063 -9.463 13.310 1.00 88.75 80 GLN A N 1
ATOM 584 C CA . GLN A 1 80 ? -17.582 -9.748 11.961 1.00 88.75 80 GLN A CA 1
ATOM 585 C C . GLN A 1 80 ? -16.562 -8.698 11.503 1.00 88.75 80 GLN A C 1
ATOM 587 O O . GLN A 1 80 ? -15.507 -9.068 10.985 1.00 88.75 80 GLN A O 1
ATOM 592 N N . GLU A 1 81 ? -16.819 -7.415 11.755 1.00 87.50 81 GLU A N 1
ATOM 593 C CA . GLU A 1 81 ? -15.894 -6.331 11.417 1.00 87.50 81 GLU A CA 1
ATOM 594 C C . GLU A 1 81 ? -14.586 -6.423 12.205 1.00 87.50 81 GLU A C 1
ATOM 596 O O . GLU A 1 81 ? -13.515 -6.369 11.608 1.00 87.50 81 GLU A O 1
ATOM 601 N N . LEU A 1 82 ? -14.629 -6.662 13.520 1.00 91.94 82 LEU A N 1
ATOM 602 C CA . LEU A 1 82 ? -13.399 -6.868 14.297 1.00 91.94 82 LEU A CA 1
ATOM 603 C C . LEU A 1 82 ? -12.600 -8.083 13.813 1.00 91.94 82 LEU A C 1
ATOM 605 O O . LEU A 1 82 ? -11.368 -8.063 13.825 1.00 91.94 82 LEU A O 1
ATOM 609 N N . SER A 1 83 ? -13.286 -9.137 13.366 1.00 92.25 83 SER A N 1
ATOM 610 C CA . SER A 1 83 ? -12.634 -10.305 12.767 1.00 92.25 83 SER A CA 1
ATOM 611 C C . SER A 1 83 ? -11.972 -9.955 11.434 1.00 92.25 83 SER A C 1
ATOM 613 O O . SER A 1 83 ? -10.857 -10.407 11.165 1.00 92.25 83 SER A O 1
ATOM 615 N N . TYR A 1 84 ? -12.623 -9.122 10.616 1.00 90.06 84 TYR A N 1
ATOM 616 C CA . TYR A 1 84 ? -12.014 -8.565 9.414 1.00 90.06 84 TYR A CA 1
ATOM 617 C C . TYR A 1 84 ? -10.790 -7.711 9.771 1.00 90.06 84 TYR A C 1
ATOM 619 O O . TYR A 1 84 ? -9.724 -7.967 9.222 1.00 90.06 84 TYR A O 1
ATOM 627 N N . ILE A 1 85 ? -10.915 -6.753 10.699 1.00 92.50 85 ILE A N 1
ATOM 628 C CA . ILE A 1 85 ? -9.834 -5.844 11.118 1.00 92.50 85 ILE A CA 1
ATOM 629 C C . ILE A 1 85 ? -8.619 -6.640 11.578 1.00 92.50 85 ILE A C 1
ATOM 631 O O . ILE A 1 85 ? -7.507 -6.352 11.151 1.00 92.50 85 ILE A O 1
ATOM 635 N N . ALA A 1 86 ? -8.820 -7.663 12.410 1.00 94.25 86 ALA A N 1
ATOM 636 C CA . ALA A 1 86 ? -7.728 -8.491 12.910 1.00 94.25 86 ALA A CA 1
ATOM 637 C C . ALA A 1 86 ? -6.982 -9.213 11.774 1.00 94.25 86 ALA A C 1
ATOM 639 O O . ALA A 1 86 ? -5.755 -9.155 11.711 1.00 94.25 86 ALA A O 1
ATOM 640 N N . ARG A 1 87 ? -7.718 -9.848 10.852 1.00 92.94 87 ARG A N 1
ATOM 641 C CA . ARG A 1 87 ? -7.134 -10.537 9.689 1.00 92.94 87 ARG A CA 1
ATOM 642 C C . ARG A 1 87 ? -6.420 -9.563 8.754 1.00 92.94 87 ARG A C 1
ATOM 644 O O . ARG A 1 87 ? -5.351 -9.862 8.232 1.00 92.94 87 ARG A O 1
ATOM 651 N N . GLU A 1 88 ? -7.027 -8.410 8.523 1.00 90.88 88 GLU A N 1
ATOM 652 C CA . GLU A 1 88 ? -6.506 -7.405 7.611 1.00 90.88 88 GLU A CA 1
ATOM 653 C C . GLU A 1 88 ? -5.267 -6.710 8.180 1.00 90.88 88 GLU A C 1
ATOM 655 O O . GLU A 1 88 ? -4.293 -6.519 7.461 1.00 90.88 88 GLU A O 1
ATOM 660 N N . ALA A 1 89 ? -5.245 -6.416 9.481 1.00 93.81 89 ALA A N 1
ATOM 661 C CA . ALA A 1 89 ? -4.068 -5.894 10.163 1.00 93.81 89 ALA A CA 1
ATOM 662 C C . ALA A 1 89 ? -2.877 -6.860 10.057 1.00 93.81 89 ALA A C 1
ATOM 664 O O . ALA A 1 89 ? -1.762 -6.420 9.785 1.00 93.81 89 ALA A O 1
ATOM 665 N N . GLU A 1 90 ? -3.105 -8.171 10.197 1.00 93.88 90 GLU A N 1
ATOM 666 C CA . GLU A 1 90 ? -2.063 -9.185 9.991 1.00 93.88 90 GLU A CA 1
ATOM 667 C C . GLU A 1 90 ? -1.576 -9.228 8.534 1.00 93.88 90 GLU A C 1
ATOM 669 O O . GLU A 1 90 ? -0.385 -9.422 8.283 1.00 93.88 90 GLU A O 1
ATOM 674 N N . ARG A 1 91 ? -2.468 -8.996 7.563 1.00 92.44 91 ARG A N 1
ATOM 675 C CA . ARG A 1 91 ? -2.100 -8.907 6.144 1.00 92.44 91 ARG A CA 1
ATOM 676 C C . ARG A 1 91 ? -1.259 -7.667 5.839 1.00 92.44 91 ARG A C 1
ATOM 678 O O . ARG A 1 91 ? -0.287 -7.785 5.093 1.00 92.44 91 ARG A O 1
ATOM 685 N N . CYS A 1 92 ? -1.618 -6.514 6.404 1.00 94.31 92 CYS A N 1
ATOM 686 C CA . CYS A 1 92 ? -0.909 -5.253 6.184 1.00 94.31 92 CYS A CA 1
ATOM 687 C C . CYS A 1 92 ? 0.426 -5.198 6.929 1.00 94.31 92 CYS A C 1
ATOM 689 O O . CYS A 1 92 ? 1.410 -4.680 6.406 1.00 94.31 92 CYS A O 1
ATOM 691 N N . ARG A 1 93 ? 0.473 -5.750 8.148 1.00 94.50 93 ARG A N 1
ATOM 692 C CA . ARG A 1 93 ? 1.643 -5.760 9.038 1.00 94.50 93 ARG A CA 1
ATOM 693 C C . ARG A 1 93 ? 1.963 -7.188 9.497 1.00 94.50 93 ARG A C 1
ATOM 695 O O . ARG A 1 93 ? 1.826 -7.508 10.678 1.00 94.50 93 ARG A O 1
ATOM 702 N N . PRO A 1 94 ? 2.414 -8.061 8.581 1.00 95.31 94 PRO A N 1
ATOM 703 C CA . PRO A 1 94 ? 2.714 -9.451 8.902 1.00 95.31 94 PRO A CA 1
ATOM 704 C C . PRO A 1 94 ? 3.868 -9.568 9.900 1.00 95.31 94 PRO A C 1
ATOM 706 O O . PRO A 1 94 ? 4.685 -8.664 10.054 1.00 95.31 94 PRO A O 1
ATOM 709 N N . ASN A 1 95 ? 4.016 -10.734 10.531 1.00 94.69 95 ASN A N 1
ATOM 710 C CA . ASN A 1 95 ? 5.042 -10.967 11.560 1.00 94.69 95 ASN A CA 1
ATOM 711 C C . ASN A 1 95 ? 6.485 -10.658 11.114 1.00 94.69 95 ASN A C 1
ATOM 713 O O . ASN A 1 95 ? 7.343 -10.353 11.950 1.00 94.69 95 ASN A O 1
ATOM 717 N N . TRP A 1 96 ? 6.776 -10.740 9.811 1.00 95.94 96 TRP A N 1
ATOM 718 C CA . TRP A 1 96 ? 8.084 -10.390 9.256 1.00 95.94 96 TRP A CA 1
ATOM 719 C C . TRP A 1 96 ? 8.300 -8.880 9.093 1.00 95.94 96 TRP A C 1
ATOM 721 O O . TRP A 1 96 ? 9.455 -8.488 8.950 1.00 95.94 96 TRP A O 1
ATOM 731 N N . TRP A 1 97 ? 7.264 -8.039 9.196 1.00 97.25 97 TRP A N 1
ATOM 732 C CA . TRP A 1 97 ? 7.325 -6.580 9.027 1.00 97.25 97 TRP A CA 1
ATOM 733 C C . TRP A 1 97 ? 8.381 -5.917 9.912 1.00 97.25 97 TRP A C 1
ATOM 735 O O . TRP A 1 97 ? 9.098 -5.014 9.493 1.00 97.25 97 TRP A O 1
ATOM 745 N N . LYS A 1 98 ? 8.564 -6.428 11.135 1.00 96.06 98 LYS A N 1
ATOM 746 C CA . LYS A 1 98 ? 9.618 -5.969 12.053 1.00 96.06 98 LYS A CA 1
ATOM 747 C C . LYS A 1 98 ? 11.028 -6.028 11.446 1.00 96.06 98 LYS A C 1
ATOM 749 O O . LYS A 1 98 ? 11.894 -5.271 11.871 1.00 96.06 98 LYS A O 1
ATOM 754 N N . SER A 1 99 ? 11.254 -6.906 10.465 1.00 97.44 99 SER A N 1
ATOM 755 C CA . SER A 1 99 ? 12.516 -7.027 9.724 1.00 97.44 99 SER A CA 1
ATOM 756 C C . SER A 1 99 ? 12.788 -5.812 8.842 1.00 97.44 99 SER A C 1
ATOM 758 O O . SER A 1 99 ? 13.951 -5.497 8.612 1.00 97.44 99 SER A O 1
ATOM 760 N N . CYS A 1 100 ? 11.749 -5.100 8.402 1.00 97.56 100 CYS A N 1
ATOM 761 C CA . CYS A 1 100 ? 11.873 -3.929 7.537 1.00 97.56 100 CYS A CA 1
ATOM 762 C C . CYS A 1 100 ? 12.499 -2.722 8.251 1.00 97.56 100 CYS A C 1
ATOM 764 O O . CYS A 1 100 ? 13.001 -1.820 7.593 1.00 97.56 100 CYS A O 1
ATOM 766 N N . ARG A 1 101 ? 12.538 -2.729 9.590 1.00 97.12 101 ARG A N 1
ATOM 767 C CA . ARG A 1 101 ? 13.242 -1.726 10.408 1.00 97.12 101 ARG A CA 1
ATOM 768 C C . ARG A 1 101 ? 14.728 -2.027 10.603 1.00 97.12 101 ARG A C 1
ATOM 770 O O . ARG A 1 101 ? 15.420 -1.263 11.268 1.00 97.12 101 ARG A O 1
ATOM 777 N N . SER A 1 102 ? 15.212 -3.166 10.105 1.00 97.56 102 SER A N 1
ATOM 778 C CA . SER A 1 102 ? 16.605 -3.570 10.293 1.00 97.56 102 SER A CA 1
ATOM 779 C C . SER A 1 102 ? 17.545 -2.547 9.653 1.00 97.56 102 SER A C 1
ATOM 781 O O . SER A 1 102 ? 17.339 -2.146 8.510 1.00 97.56 102 SER A O 1
ATOM 783 N N . THR A 1 103 ? 18.583 -2.150 10.386 1.00 97.69 103 THR A N 1
ATOM 784 C CA . THR A 1 103 ? 19.705 -1.336 9.886 1.00 97.69 103 THR A CA 1
ATOM 785 C C . THR A 1 103 ? 20.854 -2.197 9.359 1.00 97.69 103 THR A C 1
ATOM 787 O O . THR A 1 103 ? 21.883 -1.677 8.944 1.00 97.69 103 THR A O 1
ATOM 790 N N . SER A 1 104 ? 20.672 -3.519 9.342 1.00 97.88 104 SER A N 1
ATOM 791 C CA . SER A 1 104 ? 21.582 -4.493 8.743 1.00 97.88 104 SER A CA 1
ATOM 792 C C . SER A 1 104 ? 20.859 -5.385 7.734 1.00 97.88 104 SER A C 1
ATOM 794 O O . SER A 1 104 ? 19.634 -5.554 7.803 1.00 97.88 104 SER A O 1
ATOM 796 N N . ASN A 1 105 ? 21.634 -5.973 6.816 1.00 98.19 105 ASN A N 1
ATOM 797 C CA . ASN A 1 105 ? 21.141 -6.906 5.803 1.00 98.19 105 ASN A CA 1
ATOM 798 C C . ASN A 1 105 ? 20.346 -8.041 6.449 1.00 98.19 105 ASN A C 1
ATOM 800 O O . ASN A 1 105 ? 20.779 -8.646 7.434 1.00 98.19 105 ASN A O 1
ATOM 804 N N . ARG A 1 106 ? 19.185 -8.356 5.877 1.00 97.31 106 ARG A N 1
ATOM 805 C CA . ARG A 1 106 ? 18.296 -9.378 6.422 1.00 97.31 106 ARG A CA 1
ATOM 806 C C . ARG A 1 106 ? 17.504 -10.053 5.320 1.00 97.31 106 ARG A C 1
ATOM 808 O O . ARG A 1 106 ? 16.977 -9.388 4.441 1.00 97.31 106 ARG A O 1
ATOM 815 N N . SER A 1 107 ? 17.335 -11.365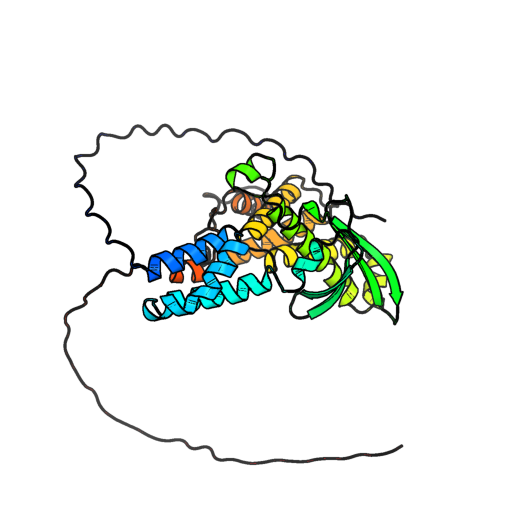 5.425 1.00 97.25 107 SER A N 1
ATOM 816 C CA . SER A 1 107 ? 16.396 -12.093 4.574 1.00 97.25 107 SER A CA 1
ATOM 817 C C . SER A 1 107 ? 15.176 -12.514 5.382 1.00 97.25 107 SER A C 1
ATOM 819 O O . SER A 1 107 ? 15.294 -12.922 6.540 1.00 97.25 107 SER A O 1
ATOM 821 N N . PHE A 1 108 ? 13.994 -12.421 4.783 1.00 97.50 108 PHE A N 1
ATOM 822 C CA . PHE A 1 108 ? 12.753 -12.877 5.403 1.00 97.50 108 PHE A CA 1
ATOM 823 C C . PHE A 1 108 ? 11.799 -13.449 4.358 1.00 97.50 108 PHE A C 1
ATOM 825 O O . PHE A 1 108 ? 11.867 -13.118 3.176 1.00 97.50 108 PHE A O 1
ATOM 832 N N . ARG A 1 109 ? 10.905 -14.340 4.794 1.00 97.00 109 ARG A N 1
ATOM 833 C CA . ARG A 1 109 ? 9.893 -14.934 3.918 1.00 97.00 109 ARG A CA 1
ATOM 834 C C . ARG A 1 109 ? 8.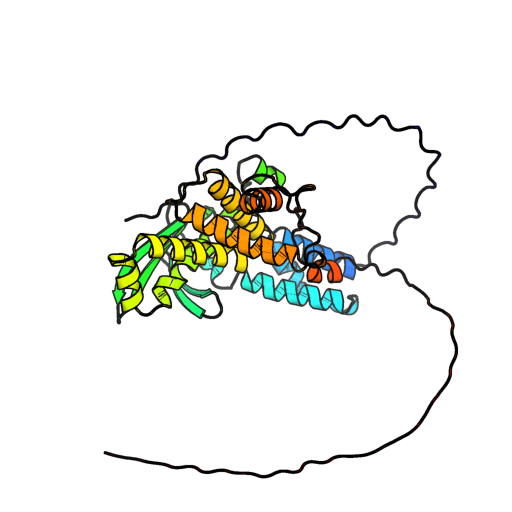694 -13.995 3.816 1.00 97.00 109 ARG A C 1
ATOM 836 O O . ARG A 1 109 ? 7.900 -13.925 4.751 1.00 97.00 109 ARG A O 1
ATOM 843 N N . ALA A 1 110 ? 8.581 -13.296 2.694 1.00 95.94 110 ALA A N 1
ATOM 844 C CA . ALA A 1 110 ? 7.424 -12.477 2.360 1.00 95.94 110 ALA A CA 1
ATOM 845 C C . ALA A 1 110 ? 6.361 -13.326 1.652 1.00 95.94 110 ALA A C 1
ATOM 847 O O . ALA A 1 110 ? 6.684 -14.344 1.035 1.00 95.94 110 ALA A O 1
ATOM 848 N N . THR A 1 111 ? 5.100 -12.900 1.730 1.00 94.06 111 THR A N 1
ATOM 849 C CA . THR A 1 111 ? 3.989 -13.489 0.973 1.00 94.06 111 THR A CA 1
ATOM 850 C C . THR A 1 111 ? 3.210 -12.370 0.308 1.00 94.06 111 THR A C 1
ATOM 852 O O . THR A 1 111 ? 2.746 -11.462 0.991 1.00 94.06 111 THR A O 1
ATOM 855 N N . ILE A 1 112 ? 3.057 -12.458 -1.010 1.00 91.88 112 ILE A N 1
ATOM 856 C CA . ILE A 1 112 ? 2.320 -11.496 -1.829 1.00 91.88 112 ILE A CA 1
ATOM 857 C C . ILE A 1 112 ? 1.469 -12.295 -2.805 1.00 91.88 112 ILE A C 1
ATOM 859 O O . ILE A 1 112 ? 1.943 -13.299 -3.338 1.00 91.88 112 ILE A O 1
ATOM 863 N N . TRP A 1 113 ? 0.208 -11.907 -3.005 1.00 88.69 113 TRP A N 1
ATOM 864 C CA . TRP A 1 113 ? -0.708 -12.624 -3.908 1.00 88.69 113 TRP A CA 1
ATOM 865 C C . TRP A 1 113 ? -0.797 -14.133 -3.608 1.00 88.69 113 TRP A C 1
ATOM 867 O O . TRP A 1 113 ? -0.813 -14.965 -4.511 1.00 88.69 113 TRP A O 1
ATOM 877 N N . ASN A 1 114 ? -0.793 -14.498 -2.318 1.00 88.31 114 ASN A N 1
ATOM 878 C CA . ASN A 1 114 ? -0.772 -15.883 -1.822 1.00 88.31 114 ASN A CA 1
ATOM 879 C C . ASN A 1 114 ? 0.452 -16.716 -2.250 1.00 88.31 114 ASN A C 1
ATOM 881 O O . ASN A 1 114 ? 0.436 -17.944 -2.162 1.00 88.31 114 ASN A O 1
ATOM 885 N N . ARG A 1 115 ? 1.539 -16.069 -2.678 1.00 92.44 115 ARG A N 1
ATOM 886 C CA . ARG A 1 115 ? 2.796 -16.722 -3.052 1.00 92.44 115 ARG A CA 1
ATOM 887 C C . ARG A 1 115 ? 3.924 -16.227 -2.166 1.00 92.44 115 ARG A C 1
ATOM 889 O O . ARG A 1 115 ? 4.112 -15.024 -1.998 1.00 92.44 115 ARG A O 1
ATOM 896 N N . SER A 1 116 ? 4.687 -17.156 -1.599 1.00 94.38 116 SER A N 1
ATOM 897 C CA . SER A 1 116 ? 5.832 -16.807 -0.760 1.00 94.38 116 SER A CA 1
ATOM 898 C C . SER A 1 116 ? 7.142 -16.784 -1.535 1.00 94.38 116 SER A C 1
ATOM 900 O O . SER A 1 116 ? 7.377 -17.637 -2.391 1.00 94.38 116 SER A O 1
ATOM 902 N N . PHE A 1 117 ? 8.036 -15.883 -1.146 1.00 94.62 117 PHE A N 1
ATOM 903 C CA . PHE A 1 117 ? 9.427 -15.847 -1.594 1.00 94.62 117 PHE A CA 1
ATOM 904 C C . PHE A 1 117 ? 10.330 -15.304 -0.480 1.00 94.62 117 PHE A C 1
ATOM 906 O O . PHE A 1 117 ? 9.855 -14.770 0.524 1.00 94.62 117 PHE A O 1
ATOM 913 N N . THR A 1 118 ? 11.641 -15.469 -0.641 1.00 95.56 118 THR A N 1
ATOM 914 C CA . THR A 1 118 ? 12.627 -14.875 0.267 1.00 95.56 118 THR A CA 1
ATOM 915 C C . THR A 1 118 ? 12.981 -13.484 -0.236 1.00 95.56 118 THR A C 1
ATOM 917 O O . THR A 1 118 ? 13.623 -13.357 -1.275 1.00 95.56 118 THR A O 1
ATOM 920 N N . ALA A 1 119 ? 12.584 -12.451 0.502 1.00 96.69 119 ALA A N 1
ATOM 921 C CA . ALA A 1 119 ? 13.033 -11.088 0.264 1.00 96.69 119 ALA A CA 1
ATOM 922 C C . ALA A 1 119 ? 14.432 -10.915 0.864 1.00 96.69 119 ALA A C 1
ATOM 924 O O . ALA A 1 119 ? 14.623 -11.202 2.047 1.00 96.69 119 ALA A O 1
ATOM 925 N N . ASN A 1 120 ? 15.398 -10.462 0.063 1.00 97.31 120 ASN A N 1
ATOM 926 C CA . ASN A 1 120 ? 16.753 -10.149 0.519 1.00 97.31 120 ASN A CA 1
ATOM 927 C C . ASN A 1 120 ? 16.851 -8.638 0.719 1.00 97.31 120 ASN A C 1
ATOM 929 O O . ASN A 1 120 ? 17.063 -7.891 -0.233 1.00 97.31 120 ASN A O 1
ATOM 933 N N . TYR A 1 121 ? 16.620 -8.190 1.946 1.00 97.88 121 TYR A N 1
ATOM 934 C CA . TYR A 1 121 ? 16.585 -6.779 2.289 1.00 97.88 121 TYR A CA 1
ATOM 935 C C . TYR A 1 121 ? 17.982 -6.253 2.625 1.00 97.88 121 TYR A C 1
ATOM 937 O O . TYR A 1 121 ? 18.677 -6.800 3.488 1.00 97.88 121 TYR A O 1
ATOM 945 N N . ILE A 1 122 ? 18.364 -5.171 1.952 1.00 97.81 122 ILE A N 1
ATOM 946 C CA . ILE A 1 122 ? 19.561 -4.380 2.230 1.00 97.81 122 ILE A CA 1
ATOM 947 C C . ILE A 1 122 ? 19.088 -2.967 2.599 1.00 97.81 122 ILE A C 1
ATOM 949 O O . ILE A 1 122 ? 18.476 -2.307 1.762 1.00 97.81 122 ILE A O 1
ATOM 953 N N . PRO A 1 123 ? 19.320 -2.486 3.830 1.00 97.50 123 PRO A N 1
ATOM 954 C CA . PRO A 1 123 ? 18.945 -1.129 4.215 1.00 97.50 123 PRO A CA 1
ATOM 955 C C . PRO A 1 123 ? 19.703 -0.103 3.368 1.00 97.50 123 PRO A C 1
ATOM 957 O O . PRO A 1 123 ? 20.874 -0.300 3.045 1.00 97.50 123 PRO A O 1
ATOM 960 N N . SER A 1 124 ? 19.042 0.997 3.017 1.00 96.50 124 SER A N 1
ATOM 961 C CA . SER A 1 124 ? 19.620 2.041 2.168 1.00 96.50 124 SER A CA 1
ATOM 962 C C . SER A 1 124 ? 19.151 3.428 2.597 1.00 96.50 124 SER A C 1
ATOM 964 O O . SER A 1 124 ? 18.096 3.578 3.204 1.00 96.50 124 SER A O 1
ATOM 966 N N . GLU A 1 125 ? 19.912 4.456 2.226 1.00 94.50 125 GLU A N 1
ATOM 967 C CA . GLU A 1 125 ? 19.477 5.855 2.302 1.00 94.50 125 GLU A CA 1
ATOM 968 C C . GLU A 1 125 ? 18.648 6.273 1.073 1.00 94.50 125 GLU A C 1
ATOM 970 O O . GLU A 1 125 ? 18.181 7.408 0.986 1.00 94.50 125 GLU A O 1
ATOM 975 N N . THR A 1 126 ? 18.419 5.387 0.104 1.00 92.31 126 THR A N 1
ATOM 976 C CA . THR A 1 126 ? 17.444 5.594 -0.981 1.00 92.31 126 THR A CA 1
ATOM 977 C C . THR A 1 126 ? 16.030 5.300 -0.486 1.00 92.31 126 THR A C 1
ATOM 979 O O . THR A 1 126 ? 15.848 4.491 0.420 1.00 92.31 126 THR A O 1
ATOM 982 N N . LEU A 1 127 ? 15.019 5.971 -1.055 1.00 91.62 127 LEU A N 1
ATOM 983 C CA . LEU A 1 127 ? 13.622 5.761 -0.652 1.00 91.62 127 LEU A CA 1
ATOM 984 C C . LEU A 1 127 ? 13.217 4.299 -0.832 1.00 91.62 127 LEU A C 1
ATOM 986 O O . LEU A 1 127 ? 12.846 3.668 0.149 1.00 91.62 127 LEU A O 1
ATOM 990 N N . GLY A 1 128 ? 13.383 3.781 -2.044 1.00 93.81 128 GLY A N 1
ATOM 991 C CA . GLY A 1 128 ? 13.165 2.394 -2.424 1.00 93.81 128 GLY A CA 1
ATOM 992 C C . GLY A 1 128 ? 14.077 2.044 -3.597 1.00 93.81 128 GLY A C 1
ATOM 993 O O . GLY A 1 128 ? 14.498 2.940 -4.337 1.00 93.81 128 GLY A O 1
ATOM 994 N N . MET A 1 129 ? 14.486 0.782 -3.690 1.00 94.12 129 MET A N 1
ATOM 995 C CA . MET A 1 129 ? 15.195 0.255 -4.853 1.00 94.12 129 MET A CA 1
ATOM 996 C C . MET A 1 129 ? 15.148 -1.271 -4.860 1.00 94.12 129 MET A C 1
ATOM 998 O O . MET A 1 129 ? 15.364 -1.919 -3.827 1.00 94.12 129 MET A O 1
ATOM 1002 N N . GLN A 1 130 ? 15.056 -1.818 -6.070 1.00 94.00 130 GLN A N 1
ATOM 1003 C CA . GLN A 1 130 ? 15.291 -3.217 -6.378 1.00 94.00 130 GLN A CA 1
ATOM 1004 C C . GLN A 1 130 ? 16.518 -3.386 -7.291 1.00 94.00 130 GLN A C 1
ATOM 1006 O O . GLN A 1 130 ? 16.698 -2.634 -8.250 1.00 94.00 130 GLN A O 1
ATOM 1011 N N . ALA A 1 131 ? 17.342 -4.408 -7.037 1.00 92.25 131 ALA A N 1
ATOM 1012 C CA . ALA A 1 131 ? 18.445 -4.765 -7.930 1.00 92.25 131 ALA A CA 1
ATOM 1013 C C . ALA A 1 131 ? 18.661 -6.288 -8.040 1.00 92.25 131 ALA A C 1
ATOM 1015 O O . ALA A 1 131 ? 18.582 -6.997 -7.032 1.00 92.25 131 ALA A O 1
ATOM 1016 N N . PRO A 1 132 ? 18.976 -6.819 -9.237 1.00 91.75 132 PRO A N 1
ATOM 1017 C CA . PRO A 1 132 ? 19.494 -8.175 -9.376 1.00 91.75 132 PRO A CA 1
ATOM 1018 C C . PRO A 1 132 ? 20.944 -8.248 -8.887 1.00 91.75 132 PRO A C 1
ATOM 1020 O O . PRO A 1 132 ? 21.747 -7.366 -9.187 1.00 91.75 132 PRO A O 1
ATOM 1023 N N . VAL A 1 133 ? 21.283 -9.307 -8.149 1.00 93.62 133 VAL A N 1
ATOM 1024 C CA . VAL A 1 133 ? 22.640 -9.507 -7.601 1.00 93.62 133 VAL A CA 1
ATOM 1025 C C . VAL A 1 133 ? 23.290 -10.821 -8.013 1.00 93.62 133 VAL A C 1
ATOM 1027 O O . VAL A 1 133 ? 24.510 -10.926 -7.959 1.00 93.62 133 VAL A O 1
ATOM 1030 N N . ASP A 1 134 ? 22.508 -11.832 -8.396 1.00 92.12 134 ASP A N 1
ATOM 1031 C CA . ASP A 1 134 ? 23.033 -13.149 -8.771 1.00 92.12 134 ASP A CA 1
ATOM 1032 C C . ASP A 1 134 ? 21.986 -13.954 -9.564 1.00 92.12 134 ASP A C 1
ATOM 1034 O O . ASP A 1 134 ? 20.797 -13.626 -9.546 1.00 92.12 134 ASP A O 1
ATOM 1038 N N . ILE A 1 135 ? 22.397 -15.047 -10.208 1.00 89.81 135 ILE A N 1
ATOM 1039 C CA . ILE A 1 135 ? 21.506 -16.086 -10.735 1.00 89.81 135 ILE A CA 1
ATOM 1040 C C . ILE A 1 135 ? 21.877 -17.407 -10.065 1.00 89.81 135 ILE A C 1
ATOM 1042 O O . ILE A 1 135 ? 22.946 -17.966 -10.295 1.00 89.81 135 ILE A O 1
ATOM 1046 N N . ARG A 1 136 ? 20.968 -17.960 -9.256 1.00 88.69 136 ARG A N 1
ATOM 1047 C CA . ARG A 1 136 ? 21.185 -19.239 -8.563 1.00 88.69 136 ARG A CA 1
ATOM 1048 C C . ARG A 1 136 ? 20.055 -20.205 -8.843 1.00 88.69 136 ARG A C 1
ATOM 1050 O O . ARG A 1 136 ? 18.887 -19.869 -8.677 1.00 88.69 136 ARG A O 1
ATOM 1057 N N . ARG A 1 137 ? 20.413 -21.438 -9.218 1.00 87.75 137 ARG A N 1
ATOM 1058 C CA . ARG A 1 137 ? 19.459 -22.540 -9.458 1.00 87.75 137 ARG A CA 1
ATOM 1059 C C . ARG A 1 137 ? 18.336 -22.141 -10.431 1.00 87.75 137 ARG A C 1
ATOM 1061 O O . ARG A 1 137 ? 17.164 -22.407 -10.178 1.00 87.75 137 ARG A O 1
ATOM 1068 N N . GLY A 1 138 ? 18.704 -21.453 -11.513 1.00 85.56 138 GLY A N 1
ATOM 1069 C CA . GLY A 1 138 ? 17.757 -21.001 -12.535 1.00 85.56 138 GLY A CA 1
ATOM 1070 C C . GLY A 1 138 ? 16.792 -19.906 -12.068 1.00 85.56 138 GLY A C 1
ATOM 1071 O O . GLY A 1 138 ? 15.702 -19.797 -12.621 1.00 85.56 138 GLY A O 1
ATOM 1072 N N . ARG A 1 139 ? 17.154 -19.111 -11.052 1.00 86.44 139 ARG A N 1
ATOM 1073 C CA . ARG A 1 139 ? 16.368 -17.962 -10.575 1.00 86.44 139 ARG A CA 1
ATOM 1074 C C . ARG A 1 139 ? 17.255 -16.745 -10.362 1.00 86.44 139 ARG A C 1
ATOM 1076 O O . ARG A 1 139 ? 18.378 -16.887 -9.882 1.00 86.44 139 ARG A O 1
ATOM 1083 N N . ILE A 1 140 ? 16.726 -15.565 -10.676 1.00 90.06 140 ILE A N 1
ATOM 1084 C CA . ILE A 1 140 ? 17.386 -14.298 -10.361 1.00 90.06 140 ILE A CA 1
ATOM 1085 C C . ILE A 1 140 ? 17.252 -14.056 -8.860 1.00 90.06 140 ILE A C 1
ATOM 1087 O O . ILE A 1 140 ? 16.155 -14.109 -8.305 1.00 90.06 140 ILE A O 1
ATOM 1091 N N . ILE A 1 141 ? 18.375 -13.805 -8.201 1.00 91.62 141 ILE A N 1
ATOM 1092 C CA . ILE A 1 141 ? 18.403 -13.337 -6.825 1.00 91.62 141 ILE A CA 1
ATOM 1093 C C . ILE A 1 141 ? 18.306 -11.823 -6.862 1.00 91.62 141 ILE A C 1
ATOM 1095 O O . ILE A 1 141 ? 19.165 -11.135 -7.414 1.00 91.62 141 ILE A O 1
ATOM 1099 N N . ILE A 1 142 ? 17.233 -11.330 -6.266 1.00 94.38 142 ILE A N 1
ATOM 1100 C CA . ILE A 1 142 ? 16.911 -9.919 -6.180 1.00 94.38 142 ILE A CA 1
ATOM 1101 C C . ILE A 1 142 ? 17.146 -9.448 -4.748 1.00 94.38 142 ILE A C 1
ATOM 1103 O O . ILE A 1 142 ? 16.797 -10.151 -3.790 1.00 94.38 142 ILE A O 1
ATOM 1107 N N . VAL A 1 143 ? 17.717 -8.254 -4.611 1.00 96.38 143 VAL A N 1
ATOM 1108 C CA . VAL A 1 143 ? 17.720 -7.494 -3.362 1.00 96.38 143 VAL A CA 1
ATOM 1109 C C . VAL A 1 143 ? 16.715 -6.358 -3.446 1.00 96.38 143 VAL A C 1
ATOM 1111 O O . VAL A 1 143 ? 16.521 -5.762 -4.505 1.00 96.38 143 VAL A O 1
ATOM 1114 N N . VAL A 1 144 ? 16.082 -6.075 -2.316 1.00 97.25 144 VAL A N 1
ATOM 1115 C CA . VAL A 1 144 ? 15.201 -4.923 -2.121 1.00 97.25 144 VAL A CA 1
ATOM 1116 C C . VAL A 1 144 ? 15.784 -4.037 -1.038 1.00 97.25 144 VAL A C 1
ATOM 1118 O O . VAL A 1 144 ? 16.460 -4.517 -0.126 1.00 97.25 144 VAL A O 1
ATOM 1121 N N . SER A 1 145 ? 15.529 -2.744 -1.129 1.00 97.81 145 SER A N 1
ATOM 1122 C CA . SER A 1 145 ? 16.070 -1.764 -0.199 1.00 97.81 145 SER A CA 1
ATOM 1123 C C . SER A 1 145 ? 15.094 -0.626 0.031 1.00 97.81 145 SER A C 1
ATOM 1125 O O . SER A 1 145 ? 14.289 -0.306 -0.838 1.00 97.81 145 SER A O 1
ATOM 1127 N N . TRP A 1 146 ? 15.176 -0.035 1.217 1.00 98.00 146 TRP A N 1
ATOM 1128 C CA . TRP A 1 146 ? 14.441 1.157 1.629 1.00 98.00 146 TRP A CA 1
ATOM 1129 C C . TRP A 1 146 ? 15.114 1.758 2.862 1.00 98.00 146 TRP A C 1
ATOM 1131 O O . TRP A 1 146 ? 15.982 1.128 3.480 1.00 98.00 146 TRP A O 1
ATOM 1141 N N . ARG A 1 147 ? 14.673 2.958 3.249 1.00 97.94 147 ARG A N 1
ATOM 1142 C CA . ARG A 1 147 ? 15.120 3.620 4.480 1.00 97.94 147 ARG A CA 1
ATOM 1143 C C . ARG A 1 147 ? 14.491 2.977 5.718 1.00 97.94 147 ARG A C 1
ATOM 1145 O O . ARG A 1 147 ? 13.277 3.111 5.910 1.00 97.94 147 ARG A O 1
ATOM 1152 N N . PRO A 1 148 ? 15.274 2.373 6.631 1.00 97.88 148 PRO A N 1
ATOM 1153 C CA . PRO A 1 148 ? 14.721 1.774 7.847 1.00 97.88 148 PRO A CA 1
ATOM 1154 C C . PRO A 1 148 ? 13.993 2.795 8.732 1.00 97.88 148 PRO A C 1
ATOM 1156 O O . PRO A 1 148 ? 13.001 2.467 9.374 1.00 97.88 148 PRO A O 1
ATOM 1159 N N . ASN A 1 149 ? 14.468 4.046 8.750 1.00 97.50 149 ASN A N 1
ATOM 1160 C CA . ASN A 1 149 ? 13.934 5.124 9.589 1.00 97.50 149 ASN A CA 1
ATOM 1161 C C . ASN A 1 149 ? 12.595 5.712 9.100 1.00 97.50 149 ASN A C 1
ATOM 1163 O O . ASN A 1 149 ? 12.016 6.553 9.797 1.00 97.50 149 ASN A O 1
ATOM 1167 N N . LEU A 1 150 ? 12.126 5.321 7.909 1.00 97.31 150 LEU A N 1
ATOM 1168 C CA . LEU A 1 150 ? 10.780 5.635 7.435 1.00 97.31 150 LEU A CA 1
ATOM 1169 C C . LEU A 1 150 ? 9.770 4.630 7.976 1.00 97.31 150 LEU A C 1
ATOM 1171 O O . LEU A 1 150 ? 8.661 5.026 8.311 1.00 97.31 150 LEU A O 1
ATOM 1175 N N . VAL A 1 151 ? 10.152 3.358 8.111 1.00 97.00 151 VAL A N 1
ATOM 1176 C CA . VAL A 1 151 ? 9.255 2.292 8.566 1.00 97.00 151 VAL A CA 1
ATOM 1177 C C . VAL A 1 151 ? 8.748 2.603 9.976 1.00 97.00 151 VAL A C 1
ATOM 1179 O O . VAL A 1 151 ? 9.529 2.784 10.907 1.00 97.00 151 VAL A O 1
ATOM 1182 N N . ASP A 1 152 ? 7.424 2.669 10.121 1.00 95.25 152 ASP A N 1
ATOM 1183 C CA . ASP A 1 152 ? 6.709 3.002 11.366 1.00 95.25 152 ASP A CA 1
ATOM 1184 C C . ASP A 1 152 ? 6.985 4.417 11.909 1.00 95.25 152 ASP A C 1
ATOM 1186 O O . ASP A 1 152 ? 6.668 4.709 13.061 1.00 95.25 152 ASP A O 1
ATOM 1190 N N . SER A 1 153 ? 7.572 5.318 11.113 1.00 96.69 153 SER A N 1
ATOM 1191 C CA . SER A 1 153 ? 7.902 6.663 11.588 1.00 96.69 153 SER A CA 1
ATOM 1192 C C . SER A 1 153 ? 6.633 7.480 11.872 1.00 96.69 153 SER A C 1
ATOM 1194 O O . SER A 1 153 ? 5.877 7.756 10.940 1.00 96.69 153 SER A O 1
ATOM 1196 N N . PRO A 1 154 ? 6.414 7.971 13.107 1.00 95.75 154 PRO A N 1
ATOM 1197 C CA . PRO A 1 154 ? 5.231 8.773 13.433 1.00 95.75 154 PRO A CA 1
ATOM 1198 C C . PRO A 1 154 ? 5.344 10.219 12.932 1.00 95.75 154 PRO A C 1
ATOM 1200 O O . PRO A 1 154 ? 4.414 11.008 13.080 1.00 95.75 154 PRO A O 1
ATOM 1203 N N . ARG A 1 155 ? 6.503 10.600 12.377 1.00 96.88 155 ARG A N 1
ATOM 1204 C CA . ARG A 1 155 ? 6.762 11.968 11.924 1.00 96.88 155 ARG A CA 1
ATOM 1205 C C . ARG A 1 155 ? 5.798 12.333 10.797 1.00 96.88 155 ARG A C 1
ATOM 1207 O O . ARG A 1 155 ? 5.652 11.517 9.887 1.00 96.88 155 ARG A O 1
ATOM 1214 N N . PRO A 1 156 ? 5.207 13.538 10.798 1.00 96.31 156 PRO A N 1
ATOM 1215 C CA . PRO A 1 156 ? 4.379 13.992 9.689 1.00 96.31 156 PRO A CA 1
ATOM 1216 C C . PRO A 1 156 ? 5.132 13.919 8.358 1.00 96.31 156 PRO A C 1
ATOM 1218 O O . PRO A 1 156 ? 6.334 14.205 8.289 1.00 96.31 156 PRO A O 1
ATOM 1221 N N . LEU A 1 157 ? 4.423 13.513 7.310 1.00 95.06 157 LEU A N 1
ATOM 1222 C CA . LEU A 1 157 ? 4.891 13.661 5.940 1.00 95.06 157 LEU A CA 1
ATOM 1223 C C . LEU A 1 157 ? 4.669 15.116 5.499 1.00 95.06 157 LEU A C 1
ATOM 1225 O O . LEU A 1 157 ? 3.689 15.755 5.879 1.00 95.06 157 LEU A O 1
ATOM 1229 N N . GLU A 1 158 ? 5.610 15.657 4.735 1.00 91.50 158 GLU A N 1
ATOM 1230 C CA . GLU A 1 158 ? 5.595 17.056 4.305 1.00 91.50 158 GLU A CA 1
ATOM 1231 C C . GLU A 1 158 ? 4.721 17.244 3.051 1.00 91.50 158 GLU A C 1
ATOM 1233 O O . GLU A 1 158 ? 4.560 16.324 2.250 1.00 91.50 158 GLU A O 1
ATOM 1238 N N . GLY A 1 159 ? 4.160 18.445 2.883 1.00 86.75 159 GLY A N 1
ATOM 1239 C CA . GLY A 1 159 ? 3.334 18.830 1.733 1.00 86.75 159 GLY A CA 1
ATOM 1240 C C . GLY A 1 159 ? 1.844 19.040 2.064 1.00 86.75 159 GLY A C 1
ATOM 1241 O O . GLY A 1 159 ? 1.333 18.444 3.016 1.00 86.75 159 GLY A O 1
ATOM 1242 N N . PRO A 1 160 ? 1.111 19.867 1.288 1.00 83.62 160 PRO A N 1
ATOM 1243 C CA . PRO A 1 160 ? -0.277 20.231 1.601 1.00 83.62 160 PRO A CA 1
ATOM 1244 C C . PRO A 1 160 ? -1.239 19.038 1.649 1.00 83.62 160 PRO A C 1
ATOM 1246 O O . PRO A 1 160 ? -2.046 18.925 2.570 1.00 83.62 160 PRO A O 1
ATOM 1249 N N . LEU A 1 161 ? -1.129 18.110 0.692 1.00 78.50 161 LEU A N 1
ATOM 1250 C CA . LEU A 1 161 ? -1.957 16.900 0.665 1.00 78.50 161 LEU A CA 1
ATOM 1251 C C . LEU A 1 161 ? -1.622 15.966 1.833 1.00 78.50 161 LEU A C 1
ATOM 1253 O O . LEU A 1 161 ? -2.522 15.453 2.496 1.00 78.50 161 LEU A O 1
ATOM 1257 N N . ALA A 1 162 ? -0.336 15.811 2.152 1.00 87.38 162 ALA A N 1
ATOM 1258 C CA . ALA A 1 162 ? 0.083 15.014 3.297 1.00 87.38 162 ALA A CA 1
ATOM 1259 C C . ALA A 1 162 ? -0.482 15.556 4.616 1.00 87.38 162 ALA A C 1
ATOM 1261 O O . ALA A 1 162 ? -1.012 14.785 5.416 1.00 87.38 162 ALA A O 1
ATOM 1262 N N . GLN A 1 163 ? -0.464 16.878 4.801 1.00 88.00 163 GLN A N 1
ATOM 1263 C CA . GLN A 1 163 ? -1.065 17.540 5.959 1.00 88.00 163 GLN A CA 1
ATOM 1264 C C . GLN A 1 163 ? -2.592 17.407 5.971 1.00 88.00 163 GLN A C 1
ATOM 1266 O O . GLN A 1 163 ? -3.160 17.025 6.994 1.00 88.00 163 GLN A O 1
ATOM 1271 N N . LYS A 1 164 ? -3.261 17.635 4.829 1.00 84.56 164 LYS A N 1
ATOM 1272 C CA . LYS A 1 164 ? -4.721 17.483 4.683 1.00 84.56 164 LYS A CA 1
ATOM 1273 C C . LYS A 1 164 ? -5.182 16.096 5.129 1.00 84.56 164 LYS A C 1
ATOM 1275 O O . LYS A 1 164 ? -6.200 15.982 5.812 1.00 84.56 164 LYS A O 1
ATOM 1280 N N . HIS A 1 165 ? -4.445 15.048 4.770 1.00 84.31 165 HIS A N 1
ATOM 1281 C CA . HIS A 1 165 ? -4.808 13.659 5.060 1.00 84.31 165 HIS A CA 1
ATOM 1282 C C . HIS A 1 165 ? -4.109 13.076 6.302 1.00 84.31 165 HIS A C 1
ATOM 1284 O O . HIS A 1 165 ? -4.361 11.925 6.660 1.00 84.31 165 HIS A O 1
ATOM 1290 N N . GLY A 1 166 ? -3.287 13.872 6.997 1.00 91.19 166 GLY A N 1
ATOM 1291 C CA . GLY A 1 166 ? -2.601 13.474 8.226 1.00 91.19 166 GLY A CA 1
ATOM 1292 C C . GLY A 1 166 ? -1.600 12.334 8.031 1.00 91.19 166 GLY A C 1
ATOM 1293 O O . GLY A 1 166 ? -1.466 11.488 8.918 1.00 91.19 166 GLY A O 1
ATOM 1294 N N . PHE A 1 167 ? -0.943 12.259 6.871 1.00 94.00 167 PHE A N 1
ATOM 1295 C CA . PHE A 1 167 ? 0.033 11.209 6.583 1.00 94.00 167 PHE A CA 1
ATOM 1296 C C . PHE A 1 167 ? 1.321 11.376 7.381 1.00 94.00 167 PHE A C 1
ATOM 1298 O O . PHE A 1 167 ? 1.761 12.478 7.714 1.00 94.00 167 PHE A O 1
ATOM 1305 N N . THR A 1 168 ? 1.949 10.242 7.648 1.00 96.69 168 THR A N 1
ATOM 1306 C CA . THR A 1 168 ? 3.224 10.121 8.339 1.00 96.69 168 THR A CA 1
ATOM 1307 C C . THR A 1 168 ? 4.294 9.574 7.398 1.00 96.69 168 THR A C 1
ATOM 1309 O O . THR A 1 168 ? 4.009 8.964 6.366 1.00 96.69 168 THR A O 1
ATOM 1312 N N . LYS A 1 169 ? 5.562 9.744 7.773 1.00 96.94 169 LYS A N 1
ATOM 1313 C CA . LYS A 1 169 ? 6.697 9.093 7.109 1.00 96.94 169 LYS A CA 1
ATOM 1314 C C . LYS A 1 169 ? 6.592 7.558 7.198 1.00 96.94 169 LYS A C 1
ATOM 1316 O O . LYS A 1 169 ? 7.082 6.881 6.303 1.00 96.94 169 LYS A O 1
ATOM 1321 N N . GLY A 1 170 ? 5.898 7.033 8.212 1.00 97.19 170 GLY A N 1
ATOM 1322 C CA . GLY A 1 170 ? 5.512 5.628 8.365 1.00 97.19 170 GLY A CA 1
ATOM 1323 C C . GLY A 1 170 ? 4.574 5.121 7.279 1.00 97.19 170 GLY A C 1
ATOM 1324 O O . GLY A 1 170 ? 4.793 4.025 6.768 1.00 97.19 170 GLY A O 1
ATOM 1325 N N . ASP A 1 171 ? 3.581 5.925 6.895 1.00 96.88 171 ASP A N 1
ATOM 1326 C CA . ASP A 1 171 ? 2.665 5.597 5.796 1.00 96.88 171 ASP A CA 1
ATOM 1327 C C . ASP A 1 171 ? 3.434 5.525 4.467 1.00 96.88 171 ASP A C 1
ATOM 1329 O O . ASP A 1 171 ? 3.265 4.580 3.700 1.00 96.88 171 ASP A O 1
ATOM 1333 N N . LEU A 1 172 ? 4.351 6.473 4.229 1.00 96.81 172 LEU A N 1
ATOM 1334 C CA . LEU A 1 172 ? 5.250 6.445 3.068 1.00 96.81 172 LEU A CA 1
ATOM 1335 C C . LEU A 1 172 ? 6.156 5.207 3.082 1.00 96.81 172 LEU A C 1
ATOM 1337 O O . LEU A 1 172 ? 6.276 4.518 2.071 1.00 96.81 172 LEU A O 1
ATOM 1341 N N . GLY A 1 173 ? 6.781 4.914 4.225 1.00 97.50 173 GLY A N 1
ATOM 1342 C CA . GLY A 1 173 ? 7.613 3.725 4.389 1.00 97.50 173 GLY A CA 1
ATOM 1343 C C . GLY A 1 173 ? 6.837 2.438 4.111 1.00 97.50 173 GLY A C 1
ATOM 1344 O O . GLY A 1 173 ? 7.376 1.528 3.492 1.00 97.50 173 GLY A O 1
ATOM 1345 N N . GLU A 1 174 ? 5.563 2.373 4.506 1.00 98.00 174 GLU A N 1
ATOM 1346 C CA . GLU A 1 174 ? 4.706 1.225 4.219 1.00 98.00 174 GLU A CA 1
ATOM 1347 C C . GLU A 1 174 ? 4.449 1.041 2.719 1.00 98.00 174 GLU A C 1
ATOM 1349 O O . GLU A 1 174 ? 4.629 -0.068 2.209 1.00 98.00 174 GLU A O 1
ATOM 1354 N N . VAL A 1 175 ? 4.097 2.123 2.015 1.00 97.56 175 VAL A N 1
ATOM 1355 C CA . VAL A 1 175 ? 3.903 2.107 0.555 1.00 97.56 175 VAL A CA 1
ATOM 1356 C C . VAL A 1 175 ? 5.159 1.618 -0.153 1.00 97.56 175 VAL A C 1
ATOM 1358 O O . VAL A 1 175 ? 5.077 0.711 -0.975 1.00 97.56 175 VAL A O 1
ATOM 1361 N N . ILE A 1 176 ? 6.317 2.178 0.202 1.00 97.75 176 ILE A N 1
ATOM 1362 C CA . ILE A 1 176 ? 7.609 1.810 -0.381 1.00 97.75 176 ILE A CA 1
ATOM 1363 C C . ILE A 1 176 ? 7.896 0.325 -0.156 1.00 97.75 176 ILE A C 1
ATOM 1365 O O . ILE A 1 176 ? 8.165 -0.391 -1.113 1.00 97.75 176 ILE A O 1
ATOM 1369 N N . VAL A 1 177 ? 7.821 -0.164 1.087 1.00 98.06 177 VAL A N 1
ATOM 1370 C CA . VAL A 1 177 ? 8.139 -1.568 1.399 1.00 98.06 177 VAL A CA 1
ATOM 1371 C C . VAL A 1 177 ? 7.293 -2.515 0.552 1.00 98.06 177 VAL A C 1
ATOM 1373 O O . VAL A 1 177 ? 7.828 -3.448 -0.046 1.00 98.06 177 VAL A O 1
ATOM 1376 N N . TRP A 1 178 ? 5.981 -2.284 0.477 1.00 98.12 178 TRP A N 1
ATOM 1377 C CA . TRP A 1 178 ? 5.104 -3.136 -0.321 1.00 98.12 178 TRP A CA 1
ATOM 1378 C C . TRP A 1 178 ? 5.346 -2.993 -1.825 1.00 98.12 178 TRP A C 1
ATOM 1380 O O . TRP A 1 178 ? 5.344 -4.006 -2.522 1.00 98.12 178 TRP A O 1
ATOM 1390 N N . HIS A 1 179 ? 5.608 -1.783 -2.315 1.00 97.56 179 HIS A N 1
ATOM 1391 C CA . HIS A 1 179 ? 5.946 -1.526 -3.714 1.00 97.56 179 HIS A CA 1
ATOM 1392 C C . HIS A 1 179 ? 7.217 -2.285 -4.135 1.00 97.56 179 HIS A C 1
ATOM 1394 O O . HIS A 1 179 ? 7.171 -3.117 -5.041 1.00 97.56 179 HIS A O 1
ATOM 1400 N N . GLU A 1 180 ? 8.318 -2.127 -3.396 1.00 97.25 180 GLU A N 1
ATOM 1401 C CA . GLU A 1 180 ? 9.596 -2.800 -3.685 1.00 97.25 180 GLU A CA 1
ATOM 1402 C C . GLU A 1 180 ? 9.485 -4.329 -3.616 1.00 97.25 180 GLU A C 1
ATOM 1404 O O . GLU A 1 180 ? 10.092 -5.080 -4.392 1.00 97.25 180 GLU A O 1
ATOM 1409 N N . LEU A 1 181 ? 8.674 -4.825 -2.680 1.00 97.12 181 LEU A N 1
ATOM 1410 C CA . LEU A 1 181 ? 8.347 -6.239 -2.599 1.00 97.12 181 LEU A CA 1
ATOM 1411 C C . LEU A 1 181 ? 7.500 -6.696 -3.795 1.00 97.12 181 LEU A C 1
ATOM 1413 O O . LEU A 1 181 ? 7.701 -7.811 -4.270 1.00 97.12 181 LEU A O 1
ATOM 1417 N N . GLY A 1 182 ? 6.611 -5.863 -4.327 1.00 96.25 182 GLY A N 1
ATOM 1418 C CA . GLY A 1 182 ? 5.773 -6.193 -5.478 1.00 96.25 182 GLY A CA 1
ATOM 1419 C C . GLY A 1 182 ? 6.542 -6.364 -6.789 1.00 96.25 182 GLY A C 1
ATOM 1420 O O . GLY A 1 182 ? 6.207 -7.263 -7.563 1.00 96.25 182 GLY A O 1
ATOM 1421 N N . HIS A 1 183 ? 7.648 -5.641 -6.990 1.00 95.12 183 HIS A N 1
ATOM 1422 C CA . HIS A 1 183 ? 8.565 -5.897 -8.112 1.00 95.12 183 HIS A CA 1
ATOM 1423 C C . HIS A 1 183 ? 9.109 -7.344 -8.125 1.00 95.12 183 HIS A C 1
ATOM 1425 O O . HIS A 1 183 ? 9.484 -7.901 -9.158 1.00 95.12 183 HIS A O 1
ATOM 1431 N N . ASN A 1 184 ? 9.162 -8.022 -6.971 1.00 93.12 184 ASN A N 1
ATOM 1432 C CA . ASN A 1 184 ? 9.606 -9.417 -6.931 1.00 93.12 184 ASN A CA 1
ATOM 1433 C C . ASN A 1 184 ? 8.626 -10.370 -7.621 1.00 93.12 184 ASN A C 1
ATOM 1435 O O . ASN A 1 184 ? 9.008 -11.509 -7.887 1.00 93.12 184 ASN A O 1
ATOM 1439 N N . TYR A 1 185 ? 7.393 -9.944 -7.921 1.00 90.19 185 TYR A N 1
ATOM 1440 C CA . TYR A 1 185 ? 6.404 -10.799 -8.564 1.00 90.19 185 TYR A CA 1
ATOM 1441 C C . TYR A 1 185 ? 6.898 -11.289 -9.928 1.00 90.19 185 TYR A C 1
ATOM 1443 O O . TYR A 1 185 ? 7.030 -12.492 -10.144 1.00 90.19 185 TYR A O 1
ATOM 1451 N N . VAL A 1 186 ? 7.246 -10.369 -10.828 1.00 89.69 186 VAL A N 1
ATOM 1452 C CA . VAL A 1 186 ? 7.682 -10.704 -12.192 1.00 89.69 186 VAL A CA 1
ATOM 1453 C C . VAL A 1 186 ? 8.949 -11.568 -12.158 1.00 89.69 186 VAL A C 1
ATOM 1455 O O . VAL A 1 186 ? 9.019 -12.592 -12.835 1.00 89.69 186 VAL A O 1
ATOM 1458 N N . THR A 1 187 ? 9.927 -11.214 -11.322 1.00 89.25 187 THR A N 1
ATOM 1459 C CA . THR A 1 187 ? 11.244 -11.877 -11.275 1.00 89.25 187 THR A CA 1
ATOM 1460 C C . THR A 1 187 ? 11.250 -13.222 -10.551 1.00 89.25 187 THR A C 1
ATOM 1462 O O . THR A 1 187 ? 12.020 -14.102 -10.931 1.00 89.25 187 THR A O 1
ATOM 1465 N N . ASN A 1 188 ? 10.410 -13.424 -9.529 1.00 88.88 188 ASN A N 1
ATOM 1466 C CA . ASN A 1 188 ? 10.379 -14.689 -8.779 1.00 88.88 188 ASN A CA 1
ATOM 1467 C C . ASN A 1 188 ? 9.376 -15.700 -9.331 1.00 88.88 188 ASN A C 1
ATOM 1469 O O . ASN A 1 188 ? 9.491 -16.894 -9.035 1.00 88.88 188 ASN A O 1
ATOM 1473 N N . PHE A 1 189 ? 8.361 -15.243 -10.064 1.00 89.38 189 PHE A N 1
ATOM 1474 C CA . PHE A 1 189 ? 7.211 -16.079 -10.383 1.00 89.38 189 PHE A CA 1
ATOM 1475 C C . PHE A 1 189 ? 7.006 -16.376 -11.858 1.00 89.38 189 PHE A C 1
ATOM 1477 O O . PHE A 1 189 ? 6.266 -17.319 -12.157 1.00 89.38 189 PHE A O 1
ATOM 1484 N N . LEU A 1 190 ? 7.663 -15.642 -12.754 1.00 90.69 190 LEU A N 1
ATOM 1485 C CA . LEU A 1 190 ? 7.764 -16.035 -14.152 1.00 90.69 190 LEU A CA 1
ATOM 1486 C C . LEU A 1 190 ? 8.965 -16.975 -14.361 1.00 90.69 190 LEU A C 1
ATOM 1488 O O . LEU A 1 190 ? 9.958 -16.891 -13.634 1.00 90.69 190 LEU A O 1
ATOM 1492 N N . PRO A 1 191 ? 8.906 -17.884 -15.351 1.00 91.56 191 PRO A N 1
ATOM 1493 C CA . PRO A 1 191 ? 10.067 -18.668 -15.758 1.00 91.56 191 PRO A CA 1
ATOM 1494 C C . PRO A 1 191 ? 11.253 -17.770 -16.134 1.00 91.56 191 PRO A C 1
ATOM 1496 O O . PRO A 1 191 ? 11.071 -16.797 -16.862 1.00 91.56 191 PRO A O 1
ATOM 1499 N N . LEU A 1 192 ? 12.475 -18.134 -15.717 1.00 92.56 192 LEU A N 1
ATOM 1500 C CA . LEU A 1 192 ? 13.688 -17.335 -15.963 1.00 92.56 192 LEU A CA 1
ATOM 1501 C C . LEU A 1 192 ? 13.864 -16.957 -17.438 1.00 92.56 192 LEU A C 1
ATOM 1503 O O . LEU A 1 192 ? 14.193 -15.814 -17.729 1.00 92.56 192 LEU A O 1
ATOM 1507 N N . LYS A 1 193 ? 13.594 -17.888 -18.363 1.00 94.38 193 LYS A N 1
ATOM 1508 C CA . LYS A 1 193 ? 13.672 -17.618 -19.806 1.00 94.38 193 LYS A CA 1
ATOM 1509 C C . LYS A 1 193 ? 12.775 -16.450 -20.238 1.00 94.38 193 LYS A C 1
ATOM 1511 O O . LYS A 1 193 ? 13.234 -15.604 -20.986 1.00 94.38 193 LYS A O 1
ATOM 1516 N N . HIS A 1 194 ? 11.556 -16.354 -19.697 1.00 94.25 194 HIS A N 1
ATOM 1517 C CA . HIS A 1 194 ? 10.633 -15.260 -20.010 1.00 94.25 194 HIS A CA 1
ATOM 1518 C C . HIS A 1 194 ? 11.088 -13.955 -19.361 1.00 94.25 194 HIS A C 1
ATOM 1520 O O . HIS A 1 194 ? 10.904 -12.895 -19.936 1.00 94.25 194 HIS A O 1
ATOM 1526 N N . VAL A 1 195 ? 11.685 -14.013 -18.165 1.00 92.88 195 VAL A N 1
ATOM 1527 C CA . VAL A 1 195 ? 12.244 -12.815 -17.522 1.00 92.88 195 VAL A CA 1
ATOM 1528 C C . VAL A 1 195 ? 13.421 -12.270 -18.333 1.00 92.88 195 VAL A C 1
ATOM 1530 O O . VAL A 1 195 ? 13.506 -11.062 -18.521 1.00 92.88 195 VAL A O 1
ATOM 1533 N N . ILE A 1 196 ? 14.299 -13.144 -18.835 1.00 92.38 196 ILE A N 1
ATOM 1534 C CA . ILE A 1 196 ? 15.428 -12.759 -19.693 1.00 92.38 196 ILE A CA 1
ATOM 1535 C C . ILE A 1 196 ? 14.923 -12.182 -21.019 1.00 92.38 196 ILE A C 1
ATOM 1537 O O . ILE A 1 196 ? 15.350 -11.096 -21.381 1.00 92.38 196 ILE A O 1
ATOM 1541 N N . GLU A 1 197 ? 13.996 -12.858 -21.699 1.00 95.19 197 GLU A N 1
ATOM 1542 C CA . GLU A 1 197 ? 13.377 -12.379 -22.946 1.00 95.19 197 GLU A CA 1
ATOM 1543 C C . GLU A 1 197 ? 12.702 -11.015 -22.747 1.00 95.19 197 GLU A C 1
ATOM 1545 O O . GLU A 1 197 ? 12.993 -10.058 -23.458 1.00 95.19 197 GLU A O 1
ATOM 1550 N N . LEU A 1 198 ? 11.885 -10.865 -21.697 1.00 93.44 198 LEU A N 1
ATOM 1551 C CA . LEU A 1 198 ? 11.282 -9.578 -21.355 1.00 93.44 198 LEU A CA 1
ATOM 1552 C C . LEU A 1 198 ? 12.341 -8.501 -21.107 1.00 93.44 198 LEU A C 1
ATOM 1554 O O . LEU A 1 198 ? 12.183 -7.372 -21.556 1.00 93.44 198 LEU A O 1
ATOM 1558 N N . TYR A 1 199 ? 13.413 -8.825 -20.388 1.00 91.12 199 TYR A N 1
ATOM 1559 C CA . TYR A 1 199 ? 14.446 -7.854 -20.050 1.00 91.12 199 TYR A CA 1
ATOM 1560 C C . TYR A 1 199 ? 15.291 -7.432 -21.258 1.00 91.12 199 TYR A C 1
ATOM 1562 O O . TYR A 1 199 ? 15.599 -6.246 -21.382 1.00 91.12 199 TYR A O 1
ATOM 1570 N N . MET A 1 200 ? 15.662 -8.383 -22.117 1.00 93.56 200 MET A N 1
ATOM 1571 C CA . MET A 1 200 ? 16.584 -8.184 -23.239 1.00 93.56 200 MET A CA 1
ATOM 1572 C C . MET A 1 200 ? 15.866 -7.681 -24.494 1.00 93.56 200 MET A C 1
ATOM 1574 O O . MET A 1 200 ? 16.338 -6.735 -25.121 1.00 93.56 200 MET A O 1
ATOM 1578 N N . ASP A 1 201 ? 14.710 -8.262 -24.819 1.00 96.62 201 ASP A N 1
ATOM 1579 C CA . ASP A 1 201 ? 14.016 -8.043 -26.094 1.00 96.62 201 ASP A CA 1
ATOM 1580 C C . ASP A 1 201 ? 12.802 -7.111 -25.944 1.00 96.62 201 ASP A C 1
ATOM 1582 O O . ASP A 1 201 ? 12.381 -6.446 -26.893 1.00 96.62 201 ASP A O 1
ATOM 1586 N N . HIS A 1 202 ? 12.247 -7.008 -24.731 1.00 95.19 202 HIS A N 1
ATOM 1587 C CA . HIS A 1 202 ? 11.055 -6.206 -24.437 1.00 95.19 202 HIS A CA 1
ATOM 1588 C C . HIS A 1 202 ? 11.240 -5.281 -23.227 1.00 95.19 202 HIS A C 1
ATOM 1590 O O . HIS A 1 202 ? 10.316 -5.090 -22.432 1.00 95.19 202 HIS A O 1
ATOM 1596 N N . ASN A 1 203 ? 12.430 -4.686 -23.088 1.00 91.56 203 ASN A N 1
ATOM 1597 C CA . ASN A 1 203 ? 12.852 -3.973 -21.878 1.00 91.56 203 ASN A CA 1
ATOM 1598 C C . ASN A 1 203 ? 11.835 -2.928 -21.381 1.00 91.56 203 ASN A C 1
ATOM 1600 O O . ASN A 1 203 ? 11.522 -2.865 -20.192 1.00 91.56 203 ASN A O 1
ATOM 1604 N N . MET A 1 204 ? 11.254 -2.152 -22.301 1.00 90.12 204 MET A N 1
ATOM 1605 C CA . MET A 1 204 ? 10.214 -1.185 -21.959 1.00 90.12 204 MET A CA 1
ATOM 1606 C C . MET A 1 204 ? 9.007 -1.877 -21.312 1.00 90.12 204 MET A C 1
ATOM 1608 O O . MET A 1 204 ? 8.598 -1.488 -20.222 1.00 90.12 204 MET A O 1
ATOM 1612 N N . LEU A 1 205 ? 8.453 -2.924 -21.931 1.00 90.19 205 LEU A N 1
ATOM 1613 C CA . LEU A 1 205 ? 7.332 -3.686 -21.373 1.00 90.19 205 LEU A CA 1
ATOM 1614 C C . LEU A 1 205 ? 7.691 -4.313 -20.020 1.00 90.19 205 LEU A C 1
ATOM 1616 O O . LEU A 1 205 ? 6.873 -4.279 -19.104 1.00 90.19 205 LEU A O 1
ATOM 1620 N N . PHE A 1 206 ? 8.910 -4.839 -19.872 1.00 92.44 206 PHE A N 1
ATOM 1621 C CA . PHE A 1 206 ? 9.390 -5.379 -18.602 1.00 92.44 206 PHE A CA 1
ATOM 1622 C C . PHE A 1 206 ? 9.274 -4.353 -17.471 1.00 92.44 206 PHE A C 1
ATOM 1624 O O . PHE A 1 206 ? 8.666 -4.654 -16.446 1.00 92.44 206 PHE A O 1
ATOM 1631 N N . HIS A 1 207 ? 9.778 -3.132 -17.669 1.00 91.56 207 HIS A N 1
ATOM 1632 C CA . HIS A 1 207 ? 9.690 -2.072 -16.661 1.00 91.56 207 HIS A CA 1
ATOM 1633 C C . HIS A 1 207 ? 8.243 -1.648 -16.372 1.00 91.56 207 HIS A C 1
ATOM 1635 O O . HIS A 1 207 ? 7.875 -1.479 -15.215 1.00 91.56 207 HIS A O 1
ATOM 1641 N N . HIS A 1 208 ? 7.384 -1.569 -17.389 1.00 91.31 208 HIS A N 1
ATOM 1642 C CA . HIS A 1 208 ? 5.960 -1.277 -17.185 1.00 91.31 208 HIS A CA 1
ATOM 1643 C C . HIS A 1 208 ? 5.247 -2.344 -16.348 1.00 91.31 208 HIS A C 1
ATOM 1645 O O . HIS A 1 208 ? 4.485 -2.014 -15.441 1.00 91.31 208 HIS A O 1
ATOM 1651 N N . LEU A 1 209 ? 5.506 -3.626 -16.623 1.00 92.50 209 LEU A N 1
ATOM 1652 C CA . LEU A 1 209 ? 4.945 -4.728 -15.840 1.00 92.50 209 LEU A CA 1
ATOM 1653 C C . LEU A 1 209 ? 5.458 -4.699 -14.399 1.00 92.50 209 LEU A C 1
ATOM 1655 O O . LEU A 1 209 ? 4.680 -4.917 -13.472 1.00 92.50 209 LEU A O 1
ATOM 1659 N N . GLN A 1 210 ? 6.748 -4.420 -14.207 1.00 93.81 210 GLN A N 1
ATOM 1660 C CA . GLN A 1 210 ? 7.353 -4.298 -12.883 1.00 93.81 210 GLN A CA 1
ATOM 1661 C C . GLN A 1 210 ? 6.653 -3.238 -12.033 1.00 93.81 210 GLN A C 1
ATOM 1663 O O . GLN A 1 210 ? 6.267 -3.542 -10.905 1.00 93.81 210 GLN A O 1
ATOM 1668 N N . GLU A 1 211 ? 6.454 -2.038 -12.580 1.00 93.62 211 GLU A N 1
ATOM 1669 C CA . GLU A 1 211 ? 5.759 -0.948 -11.888 1.00 93.62 211 GLU A CA 1
ATOM 1670 C C . GLU A 1 211 ? 4.296 -1.281 -11.613 1.00 93.62 211 GLU A C 1
ATOM 1672 O O . GLU A 1 211 ? 3.829 -1.139 -10.486 1.00 93.62 211 GLU A O 1
ATOM 1677 N N . PHE A 1 212 ? 3.585 -1.828 -12.602 1.00 93.31 212 PHE A N 1
ATOM 1678 C CA . PHE A 1 212 ? 2.190 -2.224 -12.429 1.00 93.31 212 PHE A CA 1
ATOM 1679 C C . PHE A 1 212 ? 2.010 -3.208 -11.262 1.00 93.31 212 PHE A C 1
ATOM 1681 O O . PHE A 1 212 ? 1.164 -3.001 -10.390 1.00 93.31 212 PHE A O 1
ATOM 1688 N N . TYR A 1 213 ? 2.823 -4.269 -11.203 1.00 94.38 213 TYR A N 1
ATOM 1689 C CA . TYR A 1 213 ? 2.739 -5.244 -10.113 1.00 94.38 213 TYR A CA 1
ATOM 1690 C C . TYR A 1 213 ? 3.203 -4.674 -8.771 1.00 94.38 213 TYR A C 1
ATOM 1692 O O . TYR A 1 213 ? 2.628 -5.034 -7.741 1.00 94.38 213 TYR A O 1
ATOM 1700 N N . ALA A 1 214 ? 4.207 -3.798 -8.757 1.00 95.44 214 ALA A N 1
ATOM 1701 C CA . ALA A 1 214 ? 4.656 -3.114 -7.549 1.00 95.44 214 ALA A CA 1
ATOM 1702 C C . ALA A 1 214 ? 3.554 -2.236 -6.950 1.00 95.44 214 ALA A C 1
ATOM 1704 O O . ALA A 1 214 ? 3.216 -2.350 -5.770 1.00 95.44 214 ALA A O 1
ATOM 1705 N N . ASP A 1 215 ? 2.907 -1.439 -7.787 1.00 94.62 215 ASP A N 1
ATOM 1706 C CA . ASP A 1 215 ? 1.839 -0.528 -7.396 1.00 94.62 215 ASP A CA 1
ATOM 1707 C C . ASP A 1 215 ? 0.589 -1.262 -6.933 1.00 94.62 215 ASP A C 1
ATOM 1709 O O . ASP A 1 215 ? 0.051 -0.960 -5.867 1.00 94.62 215 ASP A O 1
ATOM 1713 N N . MET A 1 216 ? 0.161 -2.277 -7.687 1.00 93.56 216 MET A N 1
ATOM 1714 C CA . MET A 1 216 ? -0.957 -3.129 -7.289 1.00 93.56 216 MET A CA 1
ATOM 1715 C C . MET A 1 216 ? -0.658 -3.857 -5.981 1.00 93.56 216 MET A C 1
ATOM 1717 O O . MET A 1 216 ? -1.552 -4.029 -5.154 1.00 93.56 216 MET A O 1
ATOM 1721 N N . THR A 1 217 ? 0.596 -4.259 -5.759 1.00 95.69 217 THR A N 1
ATOM 1722 C CA . THR A 1 217 ? 1.010 -4.879 -4.497 1.00 95.69 217 THR A CA 1
ATOM 1723 C C . THR A 1 217 ? 0.879 -3.894 -3.342 1.00 95.69 217 THR A C 1
ATOM 1725 O O . THR A 1 217 ? 0.306 -4.251 -2.313 1.00 95.69 217 THR A O 1
ATOM 1728 N N . ALA A 1 218 ? 1.345 -2.654 -3.513 1.00 95.50 218 ALA A N 1
ATOM 1729 C CA . ALA A 1 218 ? 1.172 -1.607 -2.515 1.00 95.50 218 ALA A CA 1
ATOM 1730 C C . ALA A 1 218 ? -0.314 -1.341 -2.240 1.00 95.50 218 ALA A C 1
ATOM 1732 O O . ALA A 1 218 ? -0.735 -1.391 -1.088 1.00 95.50 218 ALA A O 1
ATOM 1733 N N . LEU A 1 219 ? -1.140 -1.160 -3.271 1.00 91.81 219 LEU A N 1
ATOM 1734 C CA . LEU A 1 219 ? -2.578 -0.925 -3.107 1.00 91.81 219 LEU A CA 1
ATOM 1735 C C . LEU A 1 219 ? -3.303 -2.099 -2.444 1.00 91.81 219 LEU A C 1
ATOM 1737 O O . LEU A 1 219 ? -4.202 -1.896 -1.632 1.00 91.81 219 LEU A O 1
ATOM 1741 N N . TYR A 1 220 ? -2.905 -3.334 -2.731 1.00 91.56 220 TYR A N 1
ATOM 1742 C CA . TYR A 1 220 ? -3.546 -4.505 -2.146 1.00 91.56 220 TYR A CA 1
ATOM 1743 C C . TYR A 1 220 ? -3.108 -4.761 -0.700 1.00 91.56 220 TYR A C 1
ATOM 1745 O O . TYR A 1 220 ? -3.944 -5.102 0.136 1.00 91.56 220 TYR A O 1
ATOM 1753 N N . HIS A 1 221 ? -1.824 -4.589 -0.377 1.00 94.62 221 HIS A N 1
ATOM 1754 C CA . HIS A 1 221 ? -1.269 -4.980 0.922 1.00 94.62 221 HIS A CA 1
ATOM 1755 C C . HIS A 1 221 ? -1.103 -3.838 1.929 1.00 94.62 221 HIS A C 1
ATOM 1757 O O . HIS A 1 221 ? -1.028 -4.119 3.120 1.00 94.62 221 HIS A O 1
ATOM 1763 N N . CYS A 1 222 ? -1.065 -2.576 1.504 1.00 95.62 222 CYS A N 1
ATOM 1764 C CA . CYS A 1 222 ? -0.970 -1.459 2.440 1.00 95.62 222 CYS A CA 1
ATOM 1765 C C . CYS A 1 222 ? -2.199 -1.363 3.344 1.00 95.62 222 CYS A C 1
ATOM 1767 O O . CYS A 1 222 ? -3.309 -1.737 2.983 1.00 95.62 222 CYS A O 1
ATOM 1769 N N . SER A 1 223 ? -2.024 -0.753 4.504 1.00 93.00 223 SER A N 1
ATOM 1770 C CA . SER A 1 223 ? -3.118 -0.280 5.340 1.00 93.00 223 SER A CA 1
ATOM 1771 C C . SER A 1 223 ? -4.040 0.719 4.634 1.00 93.00 223 SER A C 1
ATOM 1773 O O . SER A 1 223 ? -3.615 1.371 3.681 1.00 93.00 223 SER A O 1
ATOM 1775 N N . PRO A 1 224 ? -5.287 0.929 5.106 1.00 89.62 224 PRO A N 1
ATOM 1776 C CA . PRO A 1 224 ? -6.205 1.897 4.493 1.00 89.62 224 PRO A CA 1
ATOM 1777 C C . PRO A 1 224 ? -5.602 3.300 4.326 1.00 89.62 224 PRO A C 1
ATOM 1779 O O . PRO A 1 224 ? -5.793 3.958 3.303 1.00 89.62 224 PRO A O 1
ATOM 1782 N N . LYS A 1 225 ? -4.828 3.762 5.314 1.00 90.38 225 LYS A N 1
ATOM 1783 C CA . LYS A 1 225 ? -4.143 5.055 5.256 1.00 90.38 225 LYS A CA 1
ATOM 1784 C C . LYS A 1 225 ? -3.019 5.081 4.220 1.00 90.38 225 LYS A C 1
ATOM 1786 O O . LYS A 1 225 ? -2.991 5.989 3.392 1.00 90.38 225 LYS A O 1
ATOM 1791 N N . ALA A 1 226 ? -2.151 4.071 4.208 1.00 93.94 226 ALA A N 1
ATOM 1792 C CA . ALA A 1 226 ? -1.073 3.971 3.228 1.00 93.94 226 ALA A CA 1
ATOM 1793 C C . ALA A 1 226 ? -1.593 3.716 1.796 1.00 93.94 226 ALA A C 1
ATOM 1795 O O . ALA A 1 226 ? -1.033 4.254 0.847 1.00 93.94 226 ALA A O 1
ATOM 1796 N N . ARG A 1 227 ? -2.715 3.002 1.611 1.00 91.19 227 ARG A N 1
ATOM 1797 C CA . ARG A 1 227 ? -3.392 2.849 0.306 1.00 91.19 227 ARG A CA 1
ATOM 1798 C C . ARG A 1 227 ? -3.821 4.190 -0.278 1.00 91.19 227 ARG A C 1
ATOM 1800 O O . ARG A 1 227 ? -3.581 4.440 -1.455 1.00 91.19 227 ARG A O 1
ATOM 1807 N N . ARG A 1 228 ? -4.413 5.071 0.539 1.00 87.88 228 ARG A N 1
ATOM 1808 C CA . ARG A 1 228 ? -4.760 6.439 0.109 1.00 87.88 228 ARG A CA 1
ATOM 1809 C C . ARG A 1 228 ? -3.523 7.206 -0.344 1.00 87.88 228 ARG A C 1
ATOM 1811 O O . ARG A 1 228 ? -3.549 7.836 -1.394 1.00 87.88 228 ARG A O 1
ATOM 1818 N N . LEU A 1 229 ? -2.433 7.115 0.418 1.00 91.69 229 LEU A N 1
ATOM 1819 C CA . LEU A 1 229 ? -1.167 7.737 0.036 1.00 91.69 229 LEU A CA 1
ATOM 1820 C C . LEU A 1 229 ? -0.618 7.156 -1.281 1.00 91.69 229 LEU A C 1
ATOM 1822 O O . LEU A 1 229 ? -0.180 7.915 -2.141 1.00 91.69 229 LEU A O 1
ATOM 1826 N N . ALA A 1 230 ? -0.691 5.837 -1.479 1.00 91.56 230 ALA A N 1
ATOM 1827 C CA . ALA A 1 230 ? -0.287 5.194 -2.728 1.00 91.56 230 ALA A CA 1
ATOM 1828 C C . ALA A 1 230 ? -1.098 5.709 -3.929 1.00 91.56 230 ALA A C 1
ATOM 1830 O O . ALA A 1 230 ? -0.502 6.033 -4.954 1.00 91.56 230 ALA A O 1
ATOM 1831 N N . MET A 1 231 ? -2.422 5.857 -3.790 1.00 85.94 231 MET A N 1
ATOM 1832 C CA . MET A 1 231 ? -3.280 6.464 -4.818 1.00 85.94 231 MET A CA 1
ATOM 1833 C C . MET A 1 231 ? -2.876 7.910 -5.131 1.00 85.94 231 MET A C 1
ATOM 1835 O O . MET A 1 231 ? -2.822 8.297 -6.295 1.00 85.94 231 MET A O 1
ATOM 1839 N N . MET A 1 232 ? -2.519 8.705 -4.117 1.00 85.06 232 MET A N 1
ATOM 1840 C CA . MET A 1 232 ? -2.055 10.081 -4.336 1.00 85.06 232 MET A CA 1
ATOM 1841 C C . MET A 1 232 ? -0.713 10.150 -5.062 1.00 85.06 232 MET A C 1
ATOM 1843 O O . MET A 1 232 ? -0.530 11.024 -5.901 1.00 85.06 232 MET A O 1
ATOM 1847 N N . PHE A 1 233 ? 0.214 9.222 -4.814 1.00 84.31 233 PHE A N 1
ATOM 1848 C CA . PHE A 1 233 ? 1.436 9.161 -5.620 1.00 84.31 233 PHE A CA 1
ATOM 1849 C C . PHE A 1 233 ? 1.150 8.829 -7.087 1.00 84.31 233 PHE A C 1
ATOM 1851 O O . PHE A 1 233 ? 1.822 9.361 -7.971 1.00 84.31 233 PHE A O 1
ATOM 1858 N N . ARG A 1 234 ? 0.128 8.006 -7.363 1.00 80.50 234 ARG A N 1
ATOM 1859 C CA . ARG A 1 234 ? -0.313 7.742 -8.741 1.00 80.50 234 ARG A CA 1
ATOM 1860 C C . ARG A 1 234 ? -0.884 8.986 -9.408 1.00 80.50 234 ARG A C 1
ATOM 1862 O O . ARG A 1 234 ? -0.549 9.228 -10.562 1.00 80.50 234 ARG A O 1
ATOM 1869 N N . LEU A 1 235 ? -1.666 9.795 -8.688 1.00 78.06 235 LEU A N 1
ATOM 1870 C CA . LEU A 1 235 ? -2.172 11.076 -9.197 1.00 78.06 235 LEU A CA 1
ATOM 1871 C C . LEU A 1 235 ? -1.025 11.942 -9.732 1.00 78.06 235 LEU A C 1
ATOM 1873 O O . LEU A 1 235 ? -1.069 12.394 -10.872 1.00 78.06 235 LEU A O 1
ATOM 1877 N N . SER A 1 236 ? 0.041 12.089 -8.944 1.00 77.81 236 SER A N 1
ATOM 1878 C CA . SER A 1 236 ? 1.211 12.881 -9.327 1.00 77.81 236 SER A CA 1
ATOM 1879 C C . SER A 1 236 ? 1.933 12.328 -10.561 1.00 77.81 236 SER A C 1
ATOM 1881 O O . SER A 1 236 ? 2.425 13.101 -11.377 1.00 77.81 236 SER A O 1
ATOM 1883 N N . ALA A 1 237 ? 1.978 11.004 -10.737 1.00 80.50 237 ALA A N 1
ATOM 1884 C CA . ALA A 1 237 ? 2.526 10.395 -11.950 1.00 80.50 237 ALA A CA 1
ATOM 1885 C C . ALA A 1 237 ? 1.646 10.686 -13.182 1.00 80.50 237 ALA A C 1
ATOM 1887 O O . ALA A 1 237 ? 2.156 11.075 -14.230 1.00 80.50 237 ALA A O 1
ATOM 1888 N N . ILE A 1 238 ? 0.321 10.570 -13.048 1.00 82.38 238 ILE A N 1
ATOM 1889 C CA . ILE A 1 238 ? -0.639 10.858 -14.128 1.00 82.38 238 ILE A CA 1
ATOM 1890 C C . ILE A 1 238 ? -0.569 12.330 -14.554 1.00 82.38 238 ILE A C 1
ATOM 1892 O O . ILE A 1 238 ? -0.620 12.629 -15.750 1.00 82.38 238 ILE A O 1
ATOM 1896 N N . GLU A 1 239 ? -0.407 13.250 -13.602 1.00 81.94 239 GLU A N 1
ATOM 1897 C CA . GLU A 1 239 ? -0.241 14.685 -13.862 1.00 81.94 239 GLU A CA 1
ATOM 1898 C C . GLU A 1 239 ? 0.981 14.986 -14.735 1.00 81.94 239 GLU A C 1
ATOM 1900 O O . GLU A 1 239 ? 0.893 15.821 -15.635 1.00 81.94 239 GLU A O 1
ATOM 1905 N N . LEU A 1 240 ? 2.098 14.278 -14.523 1.00 82.44 240 LEU A N 1
ATOM 1906 C CA . LEU A 1 240 ? 3.303 14.435 -15.343 1.00 82.44 240 LEU A CA 1
ATOM 1907 C C . LEU A 1 240 ? 3.094 13.985 -16.795 1.00 82.44 240 LEU A C 1
ATOM 1909 O O . LEU A 1 240 ? 3.780 14.496 -17.681 1.00 82.44 240 LEU A O 1
ATOM 1913 N N . ASN A 1 241 ? 2.170 13.046 -17.025 1.00 80.12 241 ASN A N 1
ATOM 1914 C CA . ASN A 1 241 ? 1.733 12.564 -18.337 1.00 80.12 241 ASN A CA 1
ATOM 1915 C C . ASN A 1 241 ? 2.880 12.187 -19.296 1.00 80.12 241 ASN A C 1
ATOM 1917 O O . ASN A 1 241 ? 2.875 12.531 -20.478 1.00 80.12 241 ASN A O 1
ATOM 1921 N N . ARG A 1 242 ? 3.905 11.502 -18.782 1.00 83.06 242 ARG A N 1
ATOM 1922 C CA . ARG A 1 242 ? 5.049 11.040 -19.575 1.00 83.06 242 ARG A CA 1
ATOM 1923 C C . ARG A 1 242 ? 4.815 9.607 -20.037 1.00 83.06 242 ARG A C 1
ATOM 1925 O O . ARG A 1 242 ? 5.025 8.674 -19.276 1.00 83.06 242 ARG A O 1
ATOM 1932 N N . GLU A 1 243 ? 4.427 9.412 -21.293 1.00 74.50 243 GLU A N 1
ATOM 1933 C CA . GLU A 1 243 ? 4.119 8.070 -21.820 1.00 74.50 243 GLU A CA 1
ATOM 1934 C C . GLU A 1 243 ? 5.284 7.073 -21.735 1.00 74.50 243 GLU A C 1
ATOM 1936 O O . GLU A 1 243 ? 5.059 5.874 -21.603 1.00 74.50 243 GLU A O 1
ATOM 1941 N N . SER A 1 244 ? 6.532 7.545 -21.802 1.00 79.94 244 SER A N 1
ATOM 1942 C CA . SER A 1 244 ? 7.717 6.689 -21.673 1.00 79.94 244 SER A CA 1
ATOM 1943 C C . SER A 1 244 ? 8.047 6.315 -20.225 1.00 79.94 244 SER A C 1
ATOM 1945 O O . SER A 1 244 ? 8.911 5.471 -19.997 1.00 79.94 244 SER A O 1
ATOM 1947 N N . ASP A 1 245 ? 7.424 6.978 -19.250 1.00 87.69 245 ASP A N 1
ATOM 1948 C CA . ASP A 1 245 ? 7.658 6.755 -17.831 1.00 87.69 245 ASP A CA 1
ATOM 1949 C C . ASP A 1 245 ? 6.804 5.583 -17.330 1.00 87.69 245 ASP A C 1
ATOM 1951 O O . ASP A 1 245 ? 5.570 5.586 -17.408 1.00 87.69 245 ASP A O 1
ATOM 1955 N N . CYS A 1 246 ? 7.476 4.558 -16.806 1.00 85.06 246 CYS A N 1
ATOM 1956 C CA . CYS A 1 246 ? 6.827 3.320 -16.392 1.00 85.06 246 CYS A CA 1
ATOM 1957 C C . CYS A 1 246 ? 5.842 3.520 -15.233 1.00 85.06 246 CYS A C 1
ATOM 1959 O O . CYS A 1 246 ? 4.808 2.847 -15.208 1.00 85.06 246 CYS A O 1
ATOM 1961 N N . HIS A 1 247 ? 6.099 4.476 -14.332 1.00 86.00 247 HIS A N 1
ATOM 1962 C CA . HIS A 1 247 ? 5.172 4.801 -13.248 1.00 86.00 247 HIS A CA 1
ATOM 1963 C C . HIS A 1 247 ? 3.902 5.477 -13.777 1.00 86.00 247 HIS A C 1
ATOM 1965 O O . HIS A 1 247 ? 2.805 5.123 -13.350 1.00 86.00 247 HIS A O 1
ATOM 1971 N N . THR A 1 248 ? 4.025 6.408 -14.729 1.00 86.25 248 THR A N 1
ATOM 1972 C CA . THR A 1 248 ? 2.883 7.117 -15.333 1.00 86.25 248 THR A CA 1
ATOM 1973 C C . THR A 1 248 ? 1.921 6.147 -16.012 1.00 86.25 248 THR A C 1
ATOM 1975 O O . THR A 1 248 ? 0.714 6.176 -15.768 1.00 86.25 248 THR A O 1
ATOM 1978 N N . ARG A 1 249 ? 2.445 5.238 -16.839 1.00 85.31 249 ARG A N 1
ATOM 1979 C CA . ARG A 1 249 ? 1.614 4.241 -17.524 1.00 85.31 249 ARG A CA 1
ATOM 1980 C C . ARG A 1 249 ? 0.975 3.244 -16.561 1.00 85.31 249 ARG A C 1
ATOM 1982 O O . ARG A 1 249 ? -0.204 2.938 -16.718 1.00 85.31 249 ARG A O 1
ATOM 1989 N N . ALA A 1 250 ? 1.717 2.759 -15.563 1.00 86.81 250 ALA A N 1
ATOM 1990 C CA . ALA A 1 250 ? 1.148 1.903 -14.524 1.00 86.81 250 ALA A CA 1
ATOM 1991 C C . ALA A 1 250 ? 0.014 2.623 -13.775 1.00 86.81 250 ALA A C 1
ATOM 1993 O O . ALA A 1 250 ? -1.063 2.055 -13.597 1.00 86.81 250 ALA A O 1
ATOM 1994 N N . ALA A 1 251 ? 0.219 3.893 -13.418 1.00 87.88 251 ALA A N 1
ATOM 1995 C CA . ALA A 1 251 ? -0.771 4.719 -12.739 1.00 87.88 251 ALA A CA 1
ATOM 1996 C C . ALA A 1 251 ? -2.065 4.884 -13.552 1.00 87.88 251 ALA A C 1
ATOM 1998 O O . ALA A 1 251 ? -3.146 4.727 -12.986 1.00 87.88 251 ALA A O 1
ATOM 1999 N N . LEU A 1 252 ? -1.970 5.133 -14.864 1.00 86.94 252 LEU A N 1
ATOM 2000 C CA . LEU A 1 252 ? -3.137 5.219 -15.749 1.00 86.94 252 LEU A CA 1
ATOM 2001 C C . LEU A 1 252 ? -3.920 3.902 -15.802 1.00 86.94 252 LEU A C 1
ATOM 2003 O O . LEU A 1 252 ? -5.127 3.910 -15.583 1.00 86.94 252 LEU A O 1
ATOM 2007 N N . VAL A 1 253 ? -3.247 2.767 -16.027 1.00 87.12 253 VAL A N 1
ATOM 2008 C CA . VAL A 1 253 ? -3.915 1.452 -16.109 1.00 87.12 253 VAL A CA 1
ATOM 2009 C C . VAL A 1 253 ? -4.589 1.090 -14.785 1.00 87.12 253 VAL A C 1
ATOM 2011 O O . VAL A 1 253 ? -5.720 0.611 -14.767 1.00 87.12 253 VAL A O 1
ATOM 2014 N N . ILE A 1 254 ? -3.917 1.329 -13.660 1.00 87.62 254 ILE A N 1
ATOM 2015 C CA . ILE A 1 254 ? -4.475 1.065 -12.330 1.00 87.62 254 ILE A CA 1
ATOM 2016 C C . ILE A 1 254 ? -5.670 1.976 -12.055 1.00 87.62 254 ILE A C 1
ATOM 2018 O O . ILE A 1 254 ? -6.704 1.504 -11.584 1.00 87.62 254 ILE A O 1
ATOM 2022 N N . GLY A 1 255 ? -5.541 3.264 -12.374 1.00 87.50 255 GLY A N 1
ATOM 2023 C CA . GLY A 1 255 ? -6.626 4.227 -12.261 1.00 87.50 255 GLY A CA 1
ATOM 2024 C C . GLY A 1 255 ? -7.844 3.807 -13.078 1.00 87.50 255 GLY A C 1
ATOM 2025 O O . GLY A 1 255 ? -8.947 3.811 -12.544 1.00 87.50 255 GLY A O 1
ATOM 2026 N N . ALA A 1 256 ? -7.641 3.367 -14.320 1.00 87.69 256 ALA A N 1
ATOM 2027 C CA . ALA A 1 256 ? -8.692 2.872 -15.204 1.00 87.69 256 ALA A CA 1
ATOM 2028 C C . ALA A 1 256 ? -9.422 1.656 -14.617 1.00 87.69 256 ALA A C 1
ATOM 2030 O O . ALA A 1 256 ? -10.650 1.630 -14.557 1.00 87.69 256 ALA A O 1
ATOM 2031 N N . VAL A 1 257 ? -8.673 0.664 -14.119 1.00 86.44 257 VAL A N 1
ATOM 2032 C CA . VAL A 1 257 ? -9.244 -0.542 -13.495 1.00 86.44 257 VAL A CA 1
ATOM 2033 C C . VAL A 1 257 ? -10.061 -0.192 -12.249 1.00 86.44 257 VAL A C 1
ATOM 2035 O O . VAL A 1 257 ? -11.160 -0.714 -12.067 1.00 86.44 257 VAL A O 1
ATOM 2038 N N . LEU A 1 258 ? -9.552 0.704 -11.400 1.00 86.94 258 LEU A N 1
ATOM 2039 C CA . LEU A 1 258 ? -10.275 1.158 -10.210 1.00 86.94 258 LEU A CA 1
ATOM 2040 C C . LEU A 1 258 ? -11.512 1.974 -10.576 1.00 86.94 258 LEU A C 1
ATOM 2042 O O . LEU A 1 258 ? -12.573 1.756 -10.001 1.00 86.94 258 LEU A O 1
ATOM 2046 N N . LEU A 1 259 ? -11.397 2.876 -11.550 1.00 88.31 259 LEU A N 1
ATOM 2047 C CA . LEU A 1 259 ? -12.515 3.677 -12.029 1.00 88.31 259 LEU A CA 1
ATOM 2048 C C . LEU A 1 259 ? -13.624 2.783 -12.595 1.00 88.31 259 LEU A C 1
ATOM 2050 O O . LEU A 1 259 ? -14.789 2.990 -12.268 1.00 88.31 259 LEU A O 1
ATOM 2054 N N . ALA A 1 260 ? -13.270 1.754 -13.369 1.00 88.94 260 ALA A N 1
ATOM 2055 C CA . ALA A 1 260 ? -14.217 0.763 -13.869 1.00 88.94 260 ALA A CA 1
ATOM 2056 C C . ALA A 1 260 ? -14.922 0.007 -12.727 1.00 88.94 260 ALA A C 1
ATOM 2058 O O . ALA A 1 260 ? -16.145 -0.128 -12.754 1.00 88.94 260 ALA A O 1
ATOM 2059 N N . GLU A 1 261 ? -14.186 -0.432 -11.699 1.00 87.81 261 GLU A N 1
ATOM 2060 C CA . GLU A 1 261 ? -14.773 -1.066 -10.507 1.00 87.81 261 GLU A CA 1
ATOM 2061 C C . GLU A 1 261 ? -15.747 -0.116 -9.795 1.00 87.81 261 GLU A C 1
ATOM 2063 O O . GLU A 1 261 ? -16.889 -0.495 -9.527 1.00 87.81 261 GLU A O 1
ATOM 2068 N N . PHE A 1 262 ? -15.337 1.130 -9.545 1.00 90.00 262 PHE A N 1
ATOM 2069 C CA . PHE A 1 262 ? -16.165 2.120 -8.857 1.00 90.00 262 PHE A CA 1
ATOM 2070 C C . PHE A 1 262 ? -17.427 2.467 -9.647 1.00 90.00 262 PHE A C 1
ATOM 2072 O O . PHE A 1 262 ? -18.502 2.549 -9.062 1.00 90.00 262 PHE A O 1
ATOM 2079 N N . LEU A 1 263 ? -17.321 2.637 -10.966 1.00 88.38 263 LEU A N 1
ATOM 2080 C CA . LEU A 1 263 ? -18.463 2.933 -11.835 1.00 88.38 263 LEU A CA 1
ATOM 2081 C C . LEU A 1 263 ? -19.409 1.739 -11.992 1.00 88.38 263 LEU A C 1
ATOM 2083 O O . LEU A 1 263 ? -20.606 1.938 -12.182 1.00 88.38 263 LEU A O 1
ATOM 2087 N N . SER A 1 264 ? -18.898 0.507 -11.913 1.00 89.50 264 SER A N 1
ATOM 2088 C CA . SER A 1 264 ? -19.733 -0.694 -12.025 1.00 89.50 264 SER A CA 1
ATOM 2089 C C . SER A 1 264 ? -20.649 -0.897 -10.816 1.00 89.50 264 SER A C 1
ATOM 2091 O O . SER A 1 264 ? -21.715 -1.495 -10.954 1.00 89.50 264 SER A O 1
ATOM 2093 N N . GLN A 1 265 ? -20.212 -0.440 -9.638 1.00 88.06 265 GLN A N 1
ATOM 2094 C CA . GLN A 1 265 ? -20.846 -0.698 -8.342 1.00 88.06 265 GLN A CA 1
ATOM 2095 C C . GLN A 1 265 ? -20.674 0.516 -7.403 1.00 88.06 265 GLN A C 1
ATOM 2097 O O . GLN A 1 265 ? -20.057 0.390 -6.339 1.00 88.06 265 GLN A O 1
ATOM 2102 N N . PRO A 1 266 ? -21.155 1.718 -7.772 1.00 86.44 266 PRO A N 1
ATOM 2103 C CA . PRO A 1 266 ? -20.902 2.949 -7.017 1.00 86.44 266 PRO A CA 1
ATOM 2104 C C . PRO A 1 266 ? -21.446 2.889 -5.586 1.00 86.44 266 PRO A C 1
ATOM 2106 O O . PRO A 1 266 ? -20.841 3.425 -4.660 1.00 86.44 266 PRO A O 1
ATOM 2109 N N . GLU A 1 267 ? -22.536 2.154 -5.364 1.00 83.81 267 GLU A N 1
ATOM 2110 C CA . GLU A 1 267 ? -23.104 1.903 -4.041 1.00 83.81 267 GLU A CA 1
ATOM 2111 C C . GLU A 1 267 ? -22.149 1.147 -3.112 1.00 83.81 267 GLU A C 1
ATOM 2113 O O . GLU A 1 267 ? -22.285 1.249 -1.894 1.00 83.81 267 GLU A O 1
ATOM 2118 N N . LYS A 1 268 ? -21.165 0.417 -3.661 1.00 82.25 268 LYS A N 1
ATOM 2119 C CA . LYS A 1 268 ? -20.103 -0.239 -2.889 1.00 82.25 268 LYS A CA 1
ATOM 2120 C C . LYS A 1 268 ? -18.987 0.704 -2.473 1.00 82.25 268 LYS A C 1
ATOM 2122 O O . LYS A 1 268 ? -18.149 0.293 -1.674 1.00 82.25 268 LYS A O 1
ATOM 2127 N N . TRP A 1 269 ? -18.960 1.934 -2.966 1.00 85.94 269 TRP A N 1
ATOM 2128 C CA . TRP A 1 269 ? -17.852 2.860 -2.760 1.00 85.94 269 TRP A CA 1
ATOM 2129 C C . TRP A 1 269 ? -18.362 4.257 -2.395 1.00 85.94 269 TRP A C 1
ATOM 2131 O O . TRP A 1 269 ? -18.048 5.222 -3.081 1.00 85.94 269 TRP A O 1
ATOM 2141 N N . PRO A 1 270 ? -19.109 4.412 -1.287 1.00 83.81 270 PRO A N 1
ATOM 2142 C CA . PRO A 1 270 ? -19.725 5.696 -0.931 1.00 83.81 270 PRO A CA 1
ATOM 2143 C C . PRO A 1 270 ? -18.706 6.796 -0.582 1.00 83.81 270 PRO A C 1
ATOM 2145 O O . PRO A 1 270 ? -19.067 7.963 -0.514 1.00 83.81 270 PRO A O 1
ATOM 2148 N N . SER A 1 271 ? -17.439 6.431 -0.366 1.00 85.81 271 SER A N 1
ATOM 2149 C CA . SER A 1 271 ? -16.320 7.358 -0.155 1.00 85.81 271 SER A CA 1
ATOM 2150 C C . SER A 1 271 ? -15.662 7.853 -1.452 1.00 85.81 271 SER A C 1
ATOM 2152 O O . SER A 1 271 ? -14.666 8.581 -1.395 1.00 85.81 271 SER A O 1
ATOM 2154 N N . VAL A 1 272 ? -16.134 7.376 -2.607 1.00 88.38 272 VAL A N 1
ATOM 2155 C CA . VAL A 1 272 ? -15.636 7.737 -3.936 1.00 88.38 272 VAL A CA 1
ATOM 2156 C C . VAL A 1 272 ? -16.623 8.702 -4.578 1.00 88.38 272 VAL A C 1
ATOM 2158 O O . VAL A 1 272 ? -17.797 8.386 -4.748 1.00 88.38 272 VAL A O 1
ATOM 2161 N N . HIS A 1 273 ? -16.116 9.868 -4.972 1.00 90.50 273 HIS A N 1
ATOM 2162 C CA . HIS A 1 273 ? -16.901 10.928 -5.597 1.00 90.50 273 HIS A CA 1
ATOM 2163 C C . HIS A 1 273 ? -16.494 11.081 -7.060 1.00 90.50 273 HIS A C 1
ATOM 2165 O O . HIS A 1 273 ? -15.303 11.128 -7.377 1.00 90.50 273 HIS A O 1
ATOM 2171 N N . PHE A 1 274 ? -17.482 11.176 -7.947 1.00 91.31 274 PHE A N 1
ATOM 2172 C CA . PHE A 1 274 ? -17.266 11.360 -9.382 1.00 91.31 274 PHE A CA 1
ATOM 2173 C C . PHE A 1 274 ? -17.427 12.830 -9.787 1.00 91.31 274 PHE A C 1
ATOM 2175 O O . PHE A 1 274 ? -18.153 13.568 -9.114 1.00 91.31 274 PHE A O 1
ATOM 2182 N N . PRO A 1 275 ? -16.787 13.267 -10.889 1.00 90.81 275 PRO A N 1
ATOM 2183 C CA . PRO A 1 275 ? -17.029 14.588 -11.452 1.00 90.81 275 PRO A CA 1
ATOM 2184 C C . PRO A 1 275 ? -18.530 14.825 -11.695 1.00 90.81 275 PRO A C 1
ATOM 2186 O O . PRO A 1 275 ? -19.213 13.917 -12.173 1.00 90.81 275 PRO A O 1
ATOM 2189 N N . PRO A 1 276 ? -19.055 16.039 -11.441 1.00 90.56 276 PRO A N 1
ATOM 2190 C CA . PRO A 1 276 ? -20.466 16.350 -11.691 1.00 90.56 276 PRO A CA 1
ATOM 2191 C C . PRO A 1 276 ? -20.829 16.318 -13.186 1.00 90.56 276 PRO A C 1
ATOM 2193 O O . PRO A 1 276 ? -22.001 16.207 -13.538 1.00 90.56 276 PRO A O 1
ATOM 2196 N N . THR A 1 277 ? -19.831 16.418 -14.065 1.00 91.81 277 THR A N 1
ATOM 2197 C CA . THR A 1 277 ? -19.962 16.366 -15.524 1.00 91.81 277 THR A CA 1
ATOM 2198 C C . THR A 1 277 ? -18.843 15.515 -16.113 1.00 91.81 277 THR A C 1
ATOM 2200 O O . THR A 1 277 ? -17.708 15.584 -15.640 1.00 91.81 277 THR A O 1
ATOM 2203 N N . VAL A 1 278 ? -19.137 14.752 -17.169 1.00 89.88 278 VAL A N 1
ATOM 2204 C CA . VAL A 1 278 ? -18.114 13.990 -17.905 1.00 89.88 278 VAL A CA 1
ATOM 2205 C C . VAL A 1 278 ? -17.131 14.975 -18.556 1.00 89.88 278 VAL A C 1
ATOM 2207 O O . VAL A 1 278 ? -17.588 15.874 -19.264 1.00 89.88 278 VAL A O 1
ATOM 2210 N N . PRO A 1 279 ? -15.809 14.847 -18.337 1.00 89.75 279 PRO A N 1
ATOM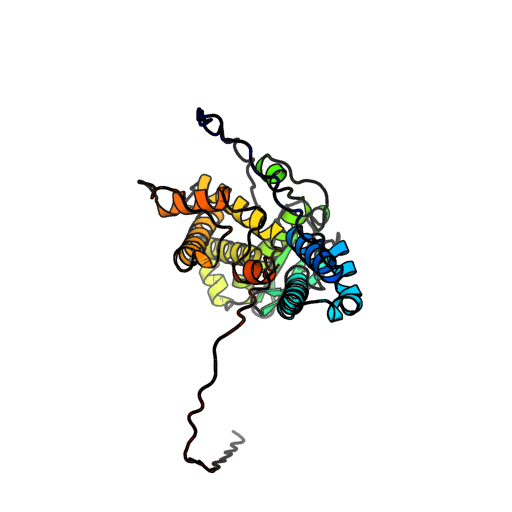 2211 C CA . PRO A 1 279 ? -14.838 15.735 -18.971 1.00 89.75 279 PRO A CA 1
ATOM 2212 C C . PRO A 1 279 ? -14.875 15.607 -20.500 1.00 89.75 279 PRO A C 1
ATOM 2214 O O . PRO A 1 279 ? -14.965 14.506 -21.037 1.00 89.75 279 PRO A O 1
ATOM 2217 N N . GLU A 1 280 ? -14.778 16.731 -21.213 1.00 90.69 280 GLU A N 1
ATOM 2218 C CA . GLU A 1 280 ? -14.872 16.761 -22.684 1.00 90.69 280 GLU A CA 1
ATOM 2219 C C . GLU A 1 280 ? -13.616 16.225 -23.390 1.00 90.69 280 GLU A C 1
ATOM 2221 O O . GLU A 1 280 ? -13.671 15.830 -24.554 1.00 90.69 280 GLU A O 1
ATOM 2226 N N . LYS A 1 281 ? -12.472 16.224 -22.696 1.00 89.56 281 LYS A N 1
ATOM 2227 C CA . LYS A 1 281 ? -11.175 15.746 -23.192 1.00 89.56 281 LYS A CA 1
ATOM 2228 C C . LYS A 1 281 ? -10.574 14.785 -22.184 1.00 89.56 281 LYS A C 1
ATOM 2230 O O . LYS A 1 281 ? -10.696 15.019 -20.985 1.00 89.56 281 LYS A O 1
ATOM 2235 N N . ASP A 1 282 ? -9.945 13.726 -22.688 1.00 88.19 282 ASP A N 1
ATOM 2236 C CA . ASP A 1 282 ? -9.266 12.698 -21.893 1.00 88.19 282 ASP A CA 1
ATOM 2237 C C . ASP A 1 282 ? -10.093 12.239 -20.680 1.00 88.19 282 ASP A C 1
ATOM 2239 O O . ASP A 1 282 ? -9.592 12.137 -19.561 1.00 88.19 282 ASP A O 1
ATOM 2243 N N . ALA A 1 283 ? -11.387 11.977 -20.916 1.00 89.19 283 ALA A N 1
ATOM 2244 C CA . ALA A 1 283 ? -12.398 11.765 -19.879 1.00 89.19 283 ALA A CA 1
ATOM 2245 C C . ALA A 1 283 ? -11.997 10.723 -18.825 1.00 89.19 283 ALA A C 1
ATOM 2247 O O . ALA A 1 283 ? -12.268 10.904 -17.639 1.00 89.19 283 ALA A O 1
ATOM 2248 N N . GLU A 1 284 ? -11.320 9.655 -19.249 1.00 88.25 284 GLU A N 1
ATOM 2249 C CA . GLU A 1 284 ? -10.785 8.628 -18.358 1.00 88.25 284 GLU A CA 1
ATOM 2250 C C . GLU A 1 284 ? -9.684 9.182 -17.445 1.00 88.25 284 GLU A C 1
ATOM 2252 O O . GLU A 1 284 ? -9.788 9.075 -16.224 1.00 88.25 284 GLU A O 1
ATOM 2257 N N . ARG A 1 285 ? -8.657 9.824 -18.016 1.00 89.25 285 ARG A N 1
ATOM 2258 C CA . ARG A 1 285 ? -7.531 10.396 -17.266 1.00 89.25 285 ARG A CA 1
ATOM 2259 C C . ARG A 1 285 ? -8.009 11.450 -16.270 1.00 89.25 285 ARG A C 1
ATOM 2261 O O . ARG A 1 285 ? -7.664 11.376 -15.092 1.00 89.25 285 ARG A O 1
ATOM 2268 N N . GLU A 1 286 ? -8.831 12.389 -16.723 1.00 89.94 286 GLU A N 1
ATOM 2269 C CA . GLU A 1 286 ? -9.378 13.454 -15.877 1.00 89.94 286 GLU A CA 1
ATOM 2270 C C . GLU A 1 286 ? -10.326 12.896 -14.800 1.00 89.94 286 GLU A C 1
ATOM 2272 O O . GLU A 1 286 ? -10.295 13.335 -13.649 1.00 89.94 286 GLU A O 1
ATOM 2277 N N . GLY A 1 287 ? -11.111 11.862 -15.127 1.00 89.25 287 GLY A N 1
ATOM 2278 C CA . GLY A 1 287 ? -11.935 11.137 -14.159 1.00 89.25 287 GLY A CA 1
ATOM 2279 C C . GLY A 1 287 ? -11.106 10.467 -13.059 1.00 89.25 287 GLY A C 1
ATOM 2280 O O . GLY A 1 287 ? -11.415 10.620 -11.875 1.00 89.25 287 GLY A O 1
ATOM 2281 N N . ILE A 1 288 ? -10.015 9.782 -13.424 1.00 89.94 288 ILE A N 1
ATOM 2282 C CA . ILE A 1 288 ? -9.074 9.171 -12.469 1.00 89.94 288 ILE A CA 1
ATOM 2283 C C . ILE A 1 288 ? -8.457 10.239 -11.565 1.00 89.94 288 ILE A C 1
ATOM 2285 O O . ILE A 1 288 ? -8.399 10.055 -10.345 1.00 89.94 288 ILE A O 1
ATOM 2289 N N . MET A 1 289 ? -8.001 11.352 -12.148 1.00 89.44 289 MET A N 1
ATOM 2290 C CA . MET A 1 289 ? -7.390 12.444 -11.393 1.00 89.44 289 MET A CA 1
ATOM 2291 C C . MET A 1 289 ? -8.370 13.026 -10.371 1.00 89.44 289 MET A C 1
ATOM 2293 O O . MET A 1 289 ? -8.031 13.170 -9.193 1.00 89.44 289 MET A O 1
ATOM 2297 N N . TYR A 1 290 ? -9.610 13.279 -10.796 1.00 90.06 290 TYR A N 1
ATOM 2298 C CA . TYR A 1 290 ? -10.663 13.781 -9.922 1.00 90.06 290 TYR A CA 1
ATOM 2299 C C . TYR A 1 290 ? -10.949 12.827 -8.760 1.00 90.06 290 TYR A C 1
ATOM 2301 O O . TYR A 1 290 ? -10.958 13.262 -7.607 1.00 90.06 290 TYR A O 1
ATOM 2309 N N . VAL A 1 291 ? -11.156 11.536 -9.043 1.00 88.44 291 VAL A N 1
ATOM 2310 C CA . VAL A 1 291 ? -11.452 10.531 -8.011 1.00 88.44 291 VAL A CA 1
ATOM 2311 C C . VAL A 1 291 ? -10.322 10.471 -6.984 1.00 88.44 291 VAL A C 1
ATOM 2313 O O . VAL A 1 291 ? -10.579 10.550 -5.784 1.00 88.44 291 VAL A O 1
ATOM 2316 N N . CYS A 1 292 ? -9.064 10.405 -7.431 1.00 85.19 292 CYS A N 1
ATOM 2317 C CA . CYS A 1 292 ? -7.909 10.366 -6.532 1.00 85.19 292 CYS A CA 1
ATOM 2318 C C . CYS A 1 292 ? -7.809 11.615 -5.639 1.00 85.19 292 CYS A C 1
ATOM 2320 O O . CYS A 1 292 ? -7.447 11.504 -4.467 1.00 85.19 292 CYS A O 1
ATOM 2322 N N . ALA A 1 293 ? -8.128 12.796 -6.176 1.00 84.44 293 ALA A N 1
ATOM 2323 C CA . ALA A 1 293 ? -8.051 14.064 -5.451 1.00 84.44 293 ALA A CA 1
ATOM 2324 C C . ALA A 1 293 ? -9.201 14.272 -4.446 1.00 84.44 293 ALA A C 1
ATOM 2326 O O . ALA A 1 293 ? -9.026 14.977 -3.443 1.00 84.44 293 ALA A O 1
ATOM 2327 N N . ASN A 1 294 ? -10.364 13.670 -4.711 1.00 86.88 294 ASN A N 1
ATOM 2328 C CA . ASN A 1 294 ? -11.596 13.892 -3.952 1.00 86.88 294 ASN A CA 1
ATOM 2329 C C . ASN A 1 294 ? -12.017 12.705 -3.083 1.00 86.88 294 ASN A C 1
ATOM 2331 O O . ASN A 1 294 ? -13.025 12.809 -2.399 1.00 86.88 294 ASN A O 1
ATOM 2335 N N . ILE A 1 295 ? -11.261 11.607 -3.058 1.00 85.56 295 ILE A N 1
ATOM 2336 C CA . ILE A 1 295 ? -11.587 10.456 -2.214 1.00 85.56 295 ILE A CA 1
ATOM 2337 C C . ILE A 1 295 ? -11.597 10.824 -0.722 1.00 85.56 295 ILE A C 1
ATOM 2339 O O . ILE A 1 295 ? -10.697 11.514 -0.218 1.00 85.56 295 ILE A O 1
ATOM 2343 N N . ASP A 1 296 ? -12.607 10.345 0.007 1.00 84.38 296 ASP A N 1
ATOM 2344 C CA . ASP A 1 296 ? -12.758 10.696 1.417 1.00 84.38 296 ASP A CA 1
ATOM 2345 C C . ASP A 1 296 ? -11.607 10.168 2.277 1.00 84.38 296 ASP A C 1
ATOM 2347 O O . ASP A 1 296 ? -10.948 9.156 2.001 1.00 84.38 296 ASP A O 1
ATOM 2351 N N . LYS A 1 297 ? -11.388 10.832 3.417 1.00 74.56 297 LYS A N 1
ATOM 2352 C CA . LYS A 1 297 ? -10.408 10.359 4.403 1.00 74.56 297 LYS A CA 1
ATOM 2353 C C . LYS A 1 297 ? -10.786 8.993 4.984 1.00 74.56 297 LYS A C 1
ATOM 2355 O O . LYS A 1 297 ? -9.911 8.255 5.415 1.00 74.56 297 LYS A O 1
ATOM 2360 N N . GLU A 1 298 ? -12.058 8.641 4.967 1.00 73.00 298 GLU A N 1
ATOM 2361 C CA . GLU A 1 298 ? -12.559 7.368 5.481 1.00 73.00 298 GLU A CA 1
ATOM 2362 C C . GLU A 1 298 ? -12.771 6.357 4.346 1.00 73.00 298 GLU A C 1
ATOM 2364 O O . GLU A 1 298 ? -13.672 5.526 4.428 1.00 73.00 298 GLU A O 1
ATOM 2369 N N . TRP A 1 299 ? -11.945 6.429 3.284 1.00 73.94 299 TRP A N 1
ATOM 2370 C CA . TRP A 1 299 ? -12.048 5.556 2.112 1.00 73.94 299 TRP A CA 1
ATOM 2371 C C . TRP A 1 299 ? -12.177 4.088 2.496 1.00 73.94 299 TRP A C 1
ATOM 2373 O O . TRP A 1 299 ? -11.230 3.442 2.956 1.00 73.94 299 TRP A O 1
ATOM 2383 N N . THR A 1 300 ? -13.379 3.576 2.272 1.00 67.94 300 THR A N 1
ATOM 2384 C CA . THR A 1 300 ? -13.785 2.223 2.609 1.00 67.94 300 THR A CA 1
ATOM 2385 C C . THR A 1 300 ? -14.842 1.748 1.610 1.00 67.94 300 THR A C 1
ATOM 2387 O O . THR A 1 300 ? -15.434 2.541 0.874 1.00 67.94 300 THR A O 1
ATOM 2390 N N . SER A 1 301 ? -15.063 0.437 1.547 1.00 64.06 301 SER A N 1
ATOM 2391 C CA . SER A 1 301 ? -16.160 -0.147 0.774 1.00 64.06 301 SER A CA 1
ATOM 2392 C C . SER A 1 301 ? -17.474 -0.105 1.567 1.00 64.06 301 SER A C 1
ATOM 2394 O O . SER A 1 301 ? -17.476 -0.026 2.790 1.00 64.06 301 SER A O 1
ATOM 2396 N N . ALA A 1 302 ? -18.629 -0.245 0.921 1.00 55.94 302 ALA A N 1
ATOM 2397 C CA . ALA A 1 302 ? -19.927 -0.284 1.595 1.00 55.94 302 ALA A CA 1
ATOM 2398 C C . ALA A 1 302 ? -20.084 -1.497 2.511 1.00 55.94 302 ALA A C 1
ATOM 2400 O O . ALA A 1 302 ? -20.834 -1.434 3.475 1.00 55.94 302 ALA A O 1
ATOM 2401 N N . SER A 1 303 ? -19.341 -2.583 2.270 1.00 52.47 303 SER A N 1
ATOM 2402 C CA . SER A 1 303 ? -19.257 -3.692 3.226 1.00 52.47 303 SER A CA 1
ATOM 2403 C C . SER A 1 303 ? -18.686 -3.251 4.574 1.00 52.47 303 SER A C 1
ATOM 2405 O O . SER A 1 303 ? -18.995 -3.865 5.585 1.00 52.47 303 SER A O 1
ATOM 2407 N N . TRP A 1 304 ? -17.860 -2.205 4.583 1.00 57.56 304 TRP A N 1
ATOM 2408 C CA . TRP A 1 304 ? -17.358 -1.563 5.790 1.00 57.56 304 TRP A CA 1
ATOM 2409 C C . TRP A 1 304 ? -18.385 -0.593 6.383 1.00 57.56 304 TRP A C 1
ATOM 2411 O O . TRP A 1 304 ? -18.636 -0.622 7.580 1.00 57.56 304 TRP A O 1
ATOM 2421 N N . TRP A 1 305 ? -19.051 0.222 5.556 1.00 49.75 305 TRP A N 1
ATOM 2422 C CA . TRP A 1 305 ? -20.110 1.126 6.030 1.00 49.75 305 TRP A CA 1
ATOM 2423 C C . TRP A 1 305 ? -21.315 0.385 6.613 1.00 49.75 305 TRP A C 1
ATOM 2425 O O . TRP A 1 305 ? -21.857 0.789 7.638 1.00 49.75 305 TRP A O 1
ATOM 2435 N N . ALA A 1 306 ? -21.717 -0.733 6.012 1.00 50.22 306 ALA A N 1
ATOM 2436 C CA . ALA A 1 306 ? -22.799 -1.576 6.508 1.00 50.22 306 ALA A CA 1
ATOM 2437 C C . ALA A 1 306 ? -22.511 -2.144 7.909 1.00 50.22 306 ALA A C 1
ATOM 2439 O O . ALA A 1 306 ? -23.454 -2.439 8.644 1.00 50.22 306 ALA A O 1
ATOM 2440 N N . THR A 1 307 ? -21.235 -2.268 8.293 1.00 48.16 307 THR A N 1
ATOM 2441 C CA . THR A 1 307 ? -20.827 -2.724 9.627 1.00 48.16 307 THR A CA 1
ATOM 2442 C C . THR A 1 307 ? -20.516 -1.568 10.586 1.00 48.16 307 THR A C 1
ATOM 2444 O O . THR A 1 307 ? -20.774 -1.704 11.782 1.00 48.16 307 THR A O 1
ATOM 2447 N N . SER A 1 308 ? -20.067 -0.407 10.084 1.00 45.12 308 SER A N 1
ATOM 2448 C CA . SER A 1 308 ? -19.706 0.767 10.898 1.00 45.12 308 SER A CA 1
ATOM 2449 C C . SER A 1 308 ? -20.861 1.746 11.176 1.00 45.12 308 SER A C 1
ATOM 2451 O O . SER A 1 308 ? -20.818 2.469 12.171 1.00 45.12 308 SER A O 1
ATOM 2453 N N . SER A 1 309 ? -21.914 1.756 10.347 1.00 42.25 309 SER A N 1
ATOM 2454 C CA . SER A 1 309 ? -23.010 2.751 10.391 1.00 42.25 309 SER A CA 1
ATOM 2455 C C . SER A 1 309 ? -24.251 2.306 11.171 1.00 42.25 309 SER A C 1
ATOM 2457 O O . SER A 1 309 ? -25.302 2.929 11.043 1.00 42.25 309 SER A O 1
ATOM 2459 N N . ALA A 1 310 ? -24.193 1.224 11.951 1.00 36.97 310 ALA A N 1
ATOM 2460 C CA . ALA A 1 310 ? -25.362 0.743 12.685 1.00 36.97 310 ALA A CA 1
ATOM 2461 C C . ALA A 1 310 ? -25.445 1.318 14.114 1.00 36.97 310 ALA A C 1
ATOM 2463 O O . ALA A 1 310 ? -24.938 0.724 15.066 1.00 36.97 310 ALA A O 1
ATOM 2464 N N . PRO A 1 311 ? -26.253 2.367 14.314 1.00 45.31 311 PRO A N 1
ATOM 2465 C CA . PRO A 1 311 ? -27.290 2.363 15.321 1.00 45.31 311 PRO A CA 1
ATOM 2466 C C . PRO A 1 311 ? -28.606 2.154 14.571 1.00 45.31 311 PRO A C 1
ATOM 2468 O O . PRO A 1 311 ? -29.209 3.100 14.067 1.00 45.31 311 PRO A O 1
ATOM 2471 N N . ARG A 1 312 ? -29.047 0.898 14.429 1.00 42.84 312 ARG A N 1
ATOM 2472 C CA . ARG A 1 312 ? -30.376 0.658 13.861 1.00 42.84 312 ARG A CA 1
ATOM 2473 C C . ARG A 1 312 ? -31.400 1.103 14.892 1.00 42.84 312 ARG A C 1
ATOM 2475 O O . ARG A 1 312 ? -31.523 0.492 15.950 1.00 42.84 312 ARG A O 1
ATOM 2482 N N . ALA A 1 313 ? -32.098 2.189 14.572 1.00 39.03 313 ALA A N 1
ATOM 2483 C CA . ALA A 1 313 ? -33.346 2.547 15.215 1.00 39.03 313 ALA A CA 1
ATOM 2484 C C . ALA A 1 313 ? -34.214 1.286 15.335 1.00 39.03 313 ALA A C 1
ATOM 2486 O O . ALA A 1 313 ? -34.363 0.536 14.367 1.00 39.03 313 ALA A O 1
ATOM 2487 N N . ASN A 1 314 ? -34.754 1.055 16.531 1.00 40.72 314 ASN A N 1
ATOM 2488 C CA . ASN A 1 314 ? -35.804 0.075 16.755 1.00 40.72 314 ASN A CA 1
ATOM 2489 C C . ASN A 1 314 ? -37.006 0.472 15.892 1.00 40.72 314 ASN A C 1
ATOM 2491 O O . ASN A 1 314 ? -37.864 1.233 16.326 1.00 40.72 314 ASN A O 1
ATOM 2495 N N . ALA A 1 315 ? -37.070 -0.035 14.665 1.00 36.75 315 ALA A N 1
ATOM 2496 C CA . ALA A 1 315 ? -38.321 -0.125 13.941 1.00 36.75 315 ALA A CA 1
ATOM 2497 C C . ALA A 1 315 ? -39.097 -1.287 14.567 1.00 36.75 315 ALA A C 1
ATOM 2499 O O . ALA A 1 315 ? -39.023 -2.431 14.122 1.00 36.75 315 ALA A O 1
ATOM 2500 N N . SER A 1 316 ? -39.795 -0.987 15.661 1.00 39.50 316 SER A N 1
ATOM 2501 C CA . SER A 1 316 ? -40.920 -1.781 16.127 1.00 39.50 316 SER A CA 1
ATOM 2502 C C . SER A 1 316 ? -41.980 -1.765 15.027 1.00 39.50 316 SER A C 1
ATOM 2504 O O . SER A 1 316 ? -42.797 -0.852 14.952 1.00 39.50 316 SER A O 1
ATOM 2506 N N . CYS A 1 317 ? -41.951 -2.761 14.146 1.00 32.38 317 CYS A N 1
ATOM 2507 C CA . CYS A 1 317 ? -43.158 -3.161 13.439 1.00 32.38 317 CYS A CA 1
ATOM 2508 C C . CYS A 1 317 ? -43.925 -4.084 14.383 1.00 32.38 317 CYS A C 1
ATOM 2510 O O . CYS A 1 317 ? -43.764 -5.304 14.371 1.00 32.38 317 CYS A O 1
ATOM 2512 N N . GLU A 1 318 ? -44.705 -3.463 15.266 1.00 40.09 318 GLU A N 1
ATOM 2513 C CA . GLU A 1 318 ? -45.900 -4.101 15.791 1.00 40.09 318 GLU A CA 1
ATOM 2514 C C . GLU A 1 318 ? -46.874 -4.329 14.633 1.00 40.09 318 GLU A C 1
ATOM 2516 O O . GLU A 1 318 ? -47.123 -3.428 13.838 1.00 40.09 318 GLU A O 1
ATOM 2521 N N . GLY A 1 319 ? -47.437 -5.535 14.590 1.00 39.28 319 GLY A N 1
ATOM 2522 C CA . GLY A 1 319 ? -48.727 -5.803 13.969 1.00 39.28 319 GLY A CA 1
ATOM 2523 C C . GLY A 1 319 ? -48.715 -6.044 12.464 1.00 39.28 319 GLY A C 1
ATOM 2524 O O . GLY A 1 319 ? -48.888 -5.119 11.690 1.00 39.28 319 GLY A O 1
ATOM 2525 N N . GLU A 1 320 ? -48.703 -7.316 12.059 1.00 34.91 320 GLU A N 1
ATOM 2526 C CA . GLU A 1 320 ? -49.905 -7.858 11.417 1.00 34.91 320 GLU A CA 1
ATOM 2527 C C . GL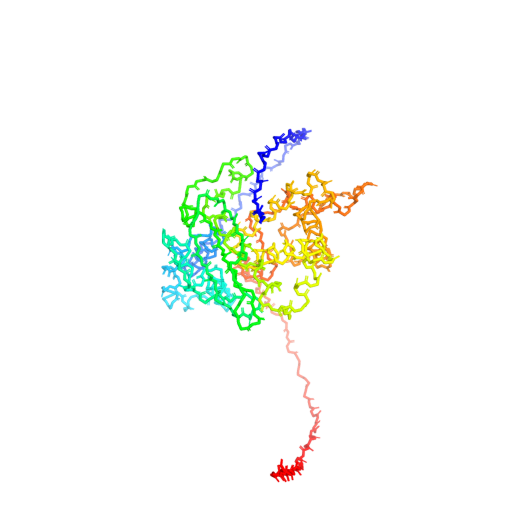U A 1 320 ? -49.940 -9.388 11.415 1.00 34.91 320 GLU A C 1
ATOM 2529 O O . GLU A 1 320 ? -48.942 -10.091 11.577 1.00 34.91 320 GLU A O 1
ATOM 2534 N N . ALA A 1 321 ? -51.169 -9.880 11.377 1.00 37.34 321 ALA A N 1
ATOM 2535 C CA . ALA A 1 321 ? -51.596 -11.168 11.867 1.00 37.34 321 ALA A CA 1
ATOM 2536 C C . ALA A 1 321 ? -51.353 -12.344 10.905 1.00 37.34 321 ALA A C 1
ATOM 2538 O O . ALA A 1 321 ? -51.285 -12.223 9.688 1.00 37.34 321 ALA A O 1
ATOM 2539 N N . ARG A 1 322 ? -51.293 -13.515 11.544 1.00 38.38 322 ARG A N 1
ATOM 2540 C CA . ARG A 1 322 ? -51.458 -14.892 11.053 1.00 38.38 322 ARG A CA 1
ATOM 2541 C C . ARG A 1 322 ? -52.153 -15.060 9.689 1.00 38.38 322 ARG A C 1
ATOM 2543 O O . ARG A 1 322 ? -53.282 -14.618 9.522 1.00 38.38 322 ARG A O 1
ATOM 2550 N N . SER A 1 323 ? -51.620 -15.979 8.878 1.00 35.31 323 SER A N 1
ATOM 2551 C CA . SER A 1 323 ? -52.415 -17.125 8.401 1.00 35.31 323 SER A CA 1
ATOM 2552 C C . SER A 1 323 ? -51.521 -18.317 8.003 1.00 35.31 323 SER A C 1
ATOM 2554 O O . SER A 1 323 ? -50.472 -18.096 7.397 1.00 35.31 323 SER A O 1
ATOM 2556 N N . PRO A 1 324 ? -51.879 -19.574 8.345 1.00 48.56 324 PRO A N 1
ATOM 2557 C CA . PRO A 1 324 ? -51.095 -20.755 8.007 1.00 48.56 324 PRO A CA 1
ATOM 2558 C C . PRO A 1 324 ? -51.602 -21.402 6.711 1.00 48.56 324 PRO A C 1
ATOM 2560 O O . PRO A 1 324 ? -52.797 -21.632 6.542 1.00 48.56 324 PRO A O 1
ATOM 2563 N N . CYS A 1 325 ? -50.686 -21.803 5.834 1.00 33.41 325 CYS A N 1
ATOM 2564 C CA . CYS A 1 325 ? -50.969 -22.839 4.846 1.00 33.41 325 CYS A CA 1
ATOM 2565 C C . CYS A 1 325 ? -49.927 -23.944 4.963 1.00 33.41 325 CYS A C 1
ATOM 2567 O O . CYS A 1 325 ? -48.738 -23.762 4.710 1.00 33.41 325 CYS A O 1
ATOM 2569 N N . ALA A 1 326 ? -50.420 -25.091 5.412 1.00 38.56 326 ALA A N 1
ATOM 2570 C CA . ALA A 1 326 ? -49.734 -26.359 5.399 1.00 38.56 326 ALA A CA 1
ATOM 2571 C C . ALA A 1 326 ? -49.800 -26.988 3.997 1.00 38.56 326 ALA A C 1
ATOM 2573 O O . ALA A 1 326 ? -50.811 -26.863 3.311 1.00 38.56 326 ALA A O 1
ATOM 2574 N N . ALA A 1 327 ? -48.754 -27.754 3.673 1.00 36.22 327 ALA A N 1
ATOM 2575 C CA . ALA A 1 327 ? -48.815 -29.163 3.260 1.00 36.22 327 ALA A CA 1
ATOM 2576 C C . ALA A 1 327 ? -48.051 -29.534 1.972 1.00 36.22 327 ALA A C 1
ATOM 2578 O O . ALA A 1 327 ? -48.484 -29.254 0.862 1.00 36.22 327 ALA A O 1
ATOM 2579 N N . SER A 1 328 ? -47.048 -30.401 2.198 1.00 35.34 328 SER A N 1
ATOM 2580 C CA . SER A 1 328 ? -46.685 -31.583 1.389 1.00 35.34 328 SER A CA 1
ATOM 2581 C C . SER A 1 328 ? -45.961 -31.317 0.048 1.00 35.34 328 SER A C 1
ATOM 2583 O O . SER A 1 328 ? -46.233 -30.342 -0.625 1.00 35.34 328 SER A O 1
ATOM 2585 N N . SER A 1 329 ? -45.031 -32.131 -0.459 1.00 34.00 329 SER A N 1
ATOM 2586 C CA . SER A 1 329 ? -44.663 -33.520 -0.180 1.00 34.00 329 SER A CA 1
ATOM 2587 C C . SER A 1 329 ? -43.343 -33.885 -0.903 1.00 34.00 329 SER A C 1
ATOM 2589 O O . SER A 1 329 ? -42.983 -33.235 -1.876 1.00 34.00 329 SER A O 1
ATOM 2591 N N . ARG A 1 330 ? -42.716 -34.991 -0.456 1.00 37.19 330 ARG A N 1
ATOM 2592 C CA . ARG A 1 330 ? -41.943 -35.996 -1.239 1.00 37.19 330 ARG A CA 1
ATOM 2593 C C . ARG A 1 330 ? -40.590 -35.573 -1.848 1.00 37.19 330 ARG A C 1
ATOM 2595 O O . ARG A 1 330 ? -40.507 -34.744 -2.733 1.00 37.19 330 ARG A O 1
ATOM 2602 N N . SER A 1 331 ? -39.466 -36.048 -1.303 1.00 35.34 331 SER A N 1
ATOM 2603 C CA . SER A 1 331 ? -38.837 -37.384 -1.455 1.00 35.34 331 SER A CA 1
ATOM 2604 C C . SER A 1 331 ? -38.111 -37.586 -2.791 1.00 35.34 331 SER A C 1
ATOM 2606 O O . SER A 1 331 ? -38.747 -37.718 -3.831 1.00 35.34 331 SER A O 1
ATOM 2608 N N . GLY A 1 332 ? -36.786 -37.727 -2.729 1.00 35.09 332 GLY A N 1
ATOM 2609 C CA . GLY A 1 332 ? -35.950 -38.171 -3.843 1.00 35.09 332 GLY A CA 1
ATOM 2610 C C . GLY A 1 332 ? -34.549 -38.538 -3.361 1.00 35.09 332 GLY A C 1
ATOM 2611 O O . GLY A 1 332 ? -33.646 -37.710 -3.385 1.00 35.09 332 GLY A O 1
ATOM 2612 N N . SER A 1 333 ? -34.385 -39.772 -2.880 1.00 35.12 333 SER A N 1
ATOM 2613 C CA . SER A 1 333 ? -33.086 -40.374 -2.570 1.00 35.12 333 SER A CA 1
ATOM 2614 C C . SER A 1 333 ? -32.330 -40.697 -3.855 1.00 35.12 333 SER A C 1
ATOM 2616 O O . SER A 1 333 ? -32.910 -41.329 -4.736 1.00 35.12 333 SER A O 1
ATOM 2618 N N . TRP A 1 334 ? -31.037 -40.387 -3.924 1.00 35.06 334 TRP A N 1
ATOM 2619 C CA . TRP A 1 334 ? -30.123 -41.053 -4.853 1.00 35.06 334 TRP A CA 1
ATOM 2620 C C . TRP A 1 334 ? -28.956 -41.652 -4.079 1.00 35.06 334 TRP A C 1
ATOM 2622 O O . TRP A 1 334 ? -28.101 -40.966 -3.519 1.00 35.06 334 TRP A O 1
ATOM 2632 N N . SER A 1 335 ? -28.985 -42.977 -4.027 1.00 36.28 335 SER A N 1
ATOM 2633 C CA . SER A 1 335 ? -27.964 -43.851 -3.482 1.00 36.28 335 SER A CA 1
ATOM 2634 C C . SER A 1 335 ? -26.883 -44.089 -4.538 1.00 36.28 335 SER A C 1
ATOM 2636 O O . SER A 1 335 ? -27.180 -44.543 -5.633 1.00 36.28 335 SER A O 1
ATOM 2638 N N . ARG A 1 336 ? -25.631 -43.830 -4.150 1.00 36.97 336 ARG A N 1
ATOM 2639 C CA . ARG A 1 336 ? -24.452 -44.711 -4.269 1.00 36.97 336 ARG A CA 1
ATOM 2640 C C . ARG A 1 336 ? -24.246 -45.470 -5.600 1.00 36.97 336 ARG A C 1
ATOM 2642 O O . ARG A 1 336 ? -24.918 -46.463 -5.850 1.00 36.97 336 ARG A O 1
ATOM 2649 N N . THR A 1 337 ? -23.130 -45.211 -6.290 1.00 42.25 337 THR A N 1
ATOM 2650 C CA . THR A 1 337 ? -22.280 -46.314 -6.791 1.00 42.25 337 THR A CA 1
ATOM 2651 C C . THR A 1 337 ? -20.808 -45.910 -6.867 1.00 42.25 337 THR A C 1
ATOM 2653 O O . THR A 1 337 ? -20.435 -44.850 -7.355 1.00 42.25 337 THR A O 1
ATOM 2656 N N . THR A 1 338 ? -19.993 -46.788 -6.300 1.00 39.94 338 THR A N 1
ATOM 2657 C CA . THR A 1 338 ? -18.535 -46.824 -6.221 1.00 39.94 338 THR A CA 1
ATOM 2658 C C . THR A 1 338 ? -17.899 -47.244 -7.547 1.00 39.94 338 THR A C 1
ATOM 2660 O O . THR A 1 338 ? -18.401 -48.161 -8.189 1.00 39.94 338 THR A O 1
ATOM 2663 N N . GLY A 1 339 ? -16.738 -46.679 -7.885 1.00 36.38 339 GLY A N 1
ATOM 2664 C CA . GLY A 1 339 ? -15.883 -47.157 -8.975 1.00 36.38 339 GLY A CA 1
ATOM 2665 C C . GLY A 1 339 ? -14.417 -46.837 -8.698 1.00 36.38 339 GLY A C 1
ATOM 2666 O O . GLY A 1 339 ? -13.935 -45.763 -9.035 1.00 36.38 339 GLY A O 1
ATOM 2667 N N . SER A 1 340 ? -13.739 -47.763 -8.021 1.00 36.47 340 SER A N 1
ATOM 2668 C CA . SER A 1 340 ? -12.295 -47.776 -7.785 1.00 36.47 340 SER A CA 1
ATOM 2669 C C . SER A 1 340 ? -11.624 -48.577 -8.896 1.00 36.47 340 SER A C 1
ATOM 2671 O O . SER A 1 340 ? -11.959 -49.746 -9.070 1.00 36.47 340 SER A O 1
ATOM 2673 N N . THR A 1 341 ? -10.642 -47.996 -9.583 1.00 44.94 341 THR A N 1
ATOM 2674 C CA . THR A 1 341 ? -9.620 -48.758 -10.316 1.00 44.94 341 THR A CA 1
ATOM 2675 C C . THR A 1 341 ? -8.258 -48.103 -10.126 1.00 44.94 341 THR A C 1
ATOM 2677 O O . THR A 1 341 ? -7.962 -47.042 -10.671 1.00 44.94 341 THR A O 1
ATOM 2680 N N . ARG A 1 342 ? -7.441 -48.775 -9.310 1.00 36.06 342 ARG A N 1
ATOM 2681 C CA . ARG A 1 342 ? -5.978 -48.697 -9.286 1.00 36.06 342 ARG A CA 1
ATOM 2682 C C . ARG A 1 342 ? -5.437 -49.355 -10.556 1.00 36.06 342 ARG A C 1
ATOM 2684 O O . ARG A 1 342 ? -5.803 -50.494 -10.829 1.00 36.06 342 ARG A O 1
ATOM 2691 N N . SER A 1 343 ? -4.470 -48.710 -11.199 1.00 48.09 343 SER A N 1
ATOM 2692 C CA . SER A 1 343 ? -3.524 -49.371 -12.099 1.00 48.09 343 SER A CA 1
ATOM 2693 C C . SER A 1 343 ? -2.119 -48.923 -11.721 1.00 48.09 343 SER A C 1
ATOM 2695 O O . SER A 1 343 ? -1.728 -47.779 -11.929 1.00 48.09 343 SER A O 1
ATOM 2697 N N . SER A 1 344 ? -1.392 -49.835 -11.092 1.00 44.62 344 SER A N 1
ATOM 2698 C CA . SER A 1 344 ? 0.053 -49.817 -10.913 1.00 44.62 344 SER A CA 1
ATOM 2699 C C . SER A 1 344 ? 0.746 -50.141 -12.236 1.00 44.62 344 SER A C 1
ATOM 2701 O O . SER A 1 344 ? 0.380 -51.124 -12.877 1.00 44.62 344 SER A O 1
ATOM 2703 N N . ALA A 1 345 ? 1.782 -49.387 -12.593 1.00 46.53 345 ALA A N 1
ATOM 2704 C CA . ALA A 1 345 ? 2.805 -49.837 -13.529 1.00 46.53 345 ALA A CA 1
ATOM 2705 C C . ALA A 1 345 ? 4.172 -49.415 -12.986 1.00 46.53 345 ALA A C 1
ATOM 2707 O O . ALA A 1 345 ? 4.455 -48.232 -12.798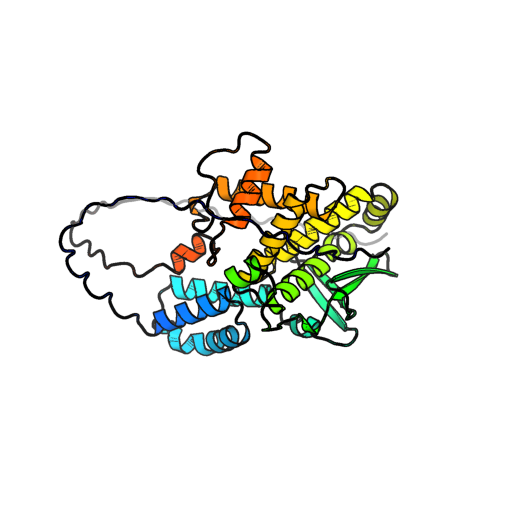 1.00 46.53 345 ALA A O 1
ATOM 2708 N N . THR A 1 346 ? 4.974 -50.428 -12.685 1.00 45.88 346 THR A N 1
ATOM 2709 C CA . THR A 1 346 ? 6.360 -50.351 -12.242 1.00 45.88 346 THR A CA 1
ATOM 2710 C C . THR A 1 346 ? 7.244 -50.767 -13.419 1.00 45.88 346 THR A C 1
ATOM 2712 O O . THR A 1 346 ? 6.888 -51.691 -14.147 1.00 45.88 346 THR A O 1
ATOM 2715 N N . THR A 1 347 ? 8.411 -50.124 -13.510 1.00 46.78 347 THR A N 1
ATOM 2716 C CA . THR A 1 347 ? 9.663 -50.537 -14.181 1.00 46.78 347 THR A CA 1
ATOM 2717 C C . THR A 1 347 ? 9.734 -50.645 -15.707 1.00 46.78 347 THR A C 1
ATOM 2719 O O . THR A 1 347 ? 9.208 -51.570 -16.318 1.00 46.78 347 THR A O 1
ATOM 2722 N N . GLY A 1 348 ? 10.564 -49.747 -16.246 1.00 50.75 348 GLY A N 1
ATOM 2723 C CA . GLY A 1 348 ? 11.550 -49.944 -17.305 1.00 50.75 348 GLY A CA 1
ATOM 2724 C C . GLY A 1 348 ? 12.690 -48.973 -17.035 1.00 50.75 348 GLY A C 1
ATOM 2725 O O . GLY A 1 348 ? 12.372 -47.764 -16.981 1.00 50.75 348 GLY A O 1
#

Secondary structure (DSSP, 8-state):
-------PPPPPP-PPP-----------PPPPPPPPPPPHHHHHHHHHHHHHHTT-HHHHHHHHHTHHHHGGGS-HHHHHHHHHHHHHHHHHS-TTGGGGG-SS-EEEEEEETTEEEEEEE---SSSEEEEEEEEETTEEEEEEEE-TTTTT--SBPPSHHHHHHT-BHHHHHHHHHHHHHHTHHHHHHS-HHHHHHHHHH-HHHHHHHHHHHHHHHHHHHS-HHHHHHHHHHHHHHHHH--TT-HHHHHHHHHHHHHHHHHHH-GGG-TT----SS--SSSHHHHHHHHHHHH--TT---HHHHHHHS---------------------------------------

pLDDT: mean 79.4, std 22.06, range [27.12, 98.19]

Sequence (348 aa):
MLVSLCIAALPIWGQTPASAGTGQPVGAATQPASAPALTEAQQYHGKCARAFLDGKWQELAELLRDRGRHAGGMTPEQRQELSYIAREAERCRPNWWKSCRSTSNRSFRATIWNRSFTANYIPSETLGMQAPVDIRRGRIIIVVSWRPNLVDSPRPLEGPLAQKHGFTKGDLGEVIVWHELGHNYVTNFLPLKHVIELYMDHNMLFHHLQEFYADMTALYHCSPKARRLAMMFRLSAIELNRESDCHTRAALVIGAVLLAEFLSQPEKWPSVHFPPTVPEKDAEREGIMYVCANIDKEWTSASWWATSSAPRANASCEGEARSPCAASSRSGSWSRTTGSTRSSATTG